Protein AF-A0AAV2MPF7-F1 (afdb_monomer_lite)

Radius of gyration: 35.97 Å; chains: 1; bounding box: 86×37×90 Å

pLDDT: mean 70.88, std 18.46, range [21.92, 96.75]

Sequence (252 aa):
MIFQVRADTVYLIDDHNKVILPDQGGAFDNLELLGGGHYEVYGESTNDGEPEFESSLPTIKAKVFEALGQEQSIVLIDSHHNEIMDCEGTRGPGFWKQNARKIYAVPEEQLQRLRGNKRKRESRNGDSSALPEVLDQIEEVLLASQGLQEVSKSLKDLVAFVRGNKYTTVSLSEDQAAAVKAAFSCVICRDPMKDPMFASCCTTVLGCRACLDQWQDGHAHCPKCRTDDFSFHIQSVVGLDDALTALHNIIS

Structure (mmCIF, N/CA/C/O backbone):
data_AF-A0AAV2MPF7-F1
#
_entry.id   AF-A0AAV2MPF7-F1
#
loop_
_atom_site.group_PDB
_atom_site.id
_atom_site.type_symbol
_atom_site.label_atom_id
_atom_site.label_alt_id
_atom_site.label_comp_id
_atom_site.label_asym_id
_atom_site.label_entity_id
_atom_site.label_seq_id
_atom_site.pdbx_PDB_ins_code
_atom_site.Cartn_x
_atom_site.Cartn_y
_atom_site.Cartn_z
_atom_site.occupancy
_atom_site.B_iso_or_equiv
_atom_site.auth_seq_id
_atom_site.auth_comp_id
_atom_site.auth_asym_id
_atom_site.auth_atom_id
_atom_site.pdbx_PDB_model_num
ATOM 1 N N . MET A 1 1 ? -54.739 4.273 24.308 1.00 21.92 1 MET A N 1
ATOM 2 C CA . MET A 1 1 ? -54.232 5.661 24.287 1.00 21.92 1 MET A CA 1
ATOM 3 C C . MET A 1 1 ? -52.722 5.539 24.315 1.00 21.92 1 MET A C 1
ATOM 5 O O . MET A 1 1 ? -52.213 4.837 25.174 1.00 21.92 1 MET A O 1
ATOM 9 N N . ILE A 1 2 ? -52.074 6.023 23.261 1.00 22.88 2 ILE A N 1
ATOM 10 C CA . ILE A 1 2 ? -50.696 5.704 22.872 1.00 22.88 2 ILE A CA 1
ATOM 11 C C . ILE A 1 2 ? -49.772 6.699 23.576 1.00 22.88 2 ILE A C 1
ATOM 13 O O . ILE A 1 2 ? -49.983 7.902 23.433 1.00 22.88 2 ILE A O 1
ATOM 17 N N . PHE A 1 3 ? -48.781 6.225 24.334 1.00 27.17 3 PHE A N 1
ATOM 18 C CA . PHE A 1 3 ? -47.731 7.108 24.834 1.00 27.17 3 PHE A CA 1
ATOM 19 C C . PHE A 1 3 ? -46.739 7.378 23.707 1.00 27.17 3 PHE A C 1
ATOM 21 O O . PHE A 1 3 ? -46.062 6.482 23.212 1.00 27.17 3 PHE A O 1
ATOM 28 N N . GLN A 1 4 ? -46.724 8.635 23.283 1.00 26.23 4 GLN A N 1
ATOM 29 C CA . GLN A 1 4 ? -45.786 9.200 22.332 1.00 26.23 4 GLN A CA 1
ATOM 30 C C . GLN A 1 4 ? -44.528 9.609 23.102 1.00 26.23 4 GLN A C 1
ATOM 32 O O . GLN A 1 4 ? -44.582 10.530 23.918 1.00 26.23 4 GLN A O 1
ATOM 37 N N . VAL A 1 5 ? -43.408 8.930 22.856 1.00 33.94 5 VAL A N 1
ATOM 38 C CA . VAL A 1 5 ? -42.098 9.365 23.355 1.00 33.94 5 VAL A CA 1
ATOM 39 C C . VAL A 1 5 ? -41.668 10.544 22.492 1.00 33.94 5 VAL A C 1
ATOM 41 O O . VAL A 1 5 ? -41.526 10.414 21.277 1.00 33.94 5 VAL A O 1
ATOM 44 N N . ARG A 1 6 ? -41.552 11.726 23.096 1.00 33.56 6 ARG A N 1
ATOM 45 C CA . ARG A 1 6 ? -41.095 12.927 22.395 1.00 33.56 6 ARG A CA 1
ATOM 46 C C . ARG A 1 6 ? -39.565 12.983 22.406 1.00 33.56 6 ARG A C 1
ATOM 48 O O . ARG A 1 6 ? -38.929 12.550 23.368 1.00 33.56 6 ARG A O 1
ATOM 55 N N . ALA A 1 7 ? -39.001 13.528 21.324 1.00 41.31 7 ALA A N 1
ATOM 56 C CA . ALA A 1 7 ? -37.562 13.615 21.035 1.00 41.31 7 ALA A CA 1
ATOM 57 C C . ALA A 1 7 ? -36.718 14.343 22.108 1.00 41.31 7 ALA A C 1
ATOM 59 O O . ALA A 1 7 ? -35.494 14.341 22.037 1.00 41.31 7 ALA A O 1
ATOM 60 N N . ASP A 1 8 ? -37.363 14.960 23.095 1.00 40.44 8 ASP A N 1
ATOM 61 C CA . ASP A 1 8 ? -36.787 15.677 24.229 1.00 40.44 8 ASP A CA 1
ATOM 62 C C . ASP A 1 8 ? -36.604 14.823 25.501 1.00 40.44 8 ASP A C 1
ATOM 64 O O . ASP A 1 8 ? -36.056 15.335 26.470 1.00 40.44 8 ASP A O 1
ATOM 68 N N . THR A 1 9 ? -37.010 13.542 25.534 1.00 50.22 9 THR A N 1
ATOM 69 C CA . THR A 1 9 ? -37.049 12.780 26.808 1.00 50.22 9 THR A CA 1
ATOM 70 C C . THR A 1 9 ? -36.356 11.421 26.841 1.00 50.22 9 THR A C 1
ATOM 72 O O . THR A 1 9 ? 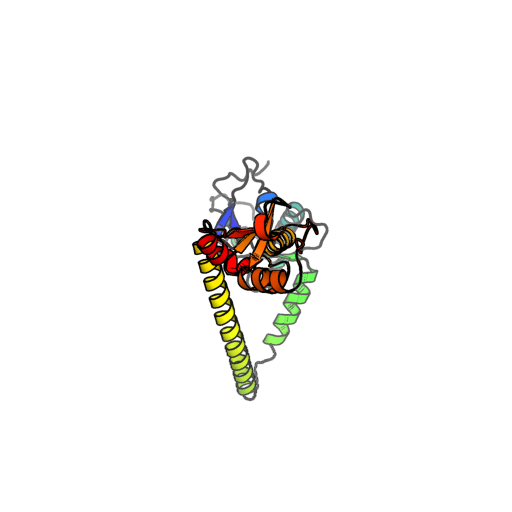-36.153 10.916 27.942 1.00 50.22 9 THR A O 1
ATOM 75 N N . VAL A 1 10 ? -35.952 10.827 25.712 1.00 47.59 10 VAL A N 1
ATOM 76 C CA . VAL A 1 10 ? -35.187 9.564 25.706 1.00 47.59 10 VAL A CA 1
ATOM 77 C C . VAL A 1 10 ? -34.136 9.588 24.607 1.00 47.59 10 VAL A C 1
ATOM 79 O O . VAL A 1 10 ? -34.462 9.828 23.448 1.00 47.59 10 VAL A O 1
ATOM 82 N N . TYR A 1 11 ? -32.884 9.313 24.964 1.00 52.16 11 TYR A N 1
ATOM 83 C CA . TYR A 1 11 ? -31.788 9.189 24.008 1.00 52.16 11 TYR A CA 1
ATOM 84 C C . TYR A 1 11 ? -30.858 8.039 24.387 1.00 52.16 11 TYR A C 1
ATOM 86 O O . TYR A 1 11 ? -30.712 7.700 25.566 1.00 52.16 11 TYR A O 1
ATOM 94 N N . LEU A 1 12 ? -30.253 7.425 23.371 1.00 55.59 12 LEU A N 1
ATOM 95 C CA . LEU A 1 12 ? -29.247 6.384 23.547 1.00 55.59 12 LEU A CA 1
ATOM 96 C C . LEU A 1 12 ? -27.861 7.009 23.474 1.00 55.59 12 LEU A C 1
ATOM 98 O O . LEU A 1 12 ? -27.632 7.931 22.691 1.00 55.59 12 LEU A O 1
ATOM 102 N N . ILE A 1 13 ? -26.937 6.488 24.270 1.00 50.34 13 ILE A N 1
ATOM 103 C CA . ILE A 1 13 ? -25.514 6.792 24.138 1.00 50.34 13 ILE A CA 1
ATOM 104 C C . ILE A 1 13 ? -24.782 5.504 23.767 1.00 50.34 13 ILE A C 1
ATOM 106 O O . ILE A 1 13 ? -24.974 4.488 24.437 1.00 50.34 13 ILE A O 1
ATOM 110 N N . ASP A 1 14 ? -23.975 5.548 22.706 1.00 55.41 14 ASP A N 1
ATOM 111 C CA . ASP A 1 14 ? -23.096 4.439 22.318 1.00 55.41 14 ASP A CA 1
ATOM 112 C C . ASP A 1 14 ? -21.761 4.434 23.095 1.00 55.41 14 ASP A C 1
ATOM 114 O O . ASP A 1 14 ? -21.436 5.360 23.842 1.00 55.41 14 ASP A O 1
ATOM 118 N N . ASP A 1 15 ? -20.938 3.405 22.875 1.00 50.81 15 ASP A N 1
ATOM 119 C CA . ASP A 1 15 ? -19.614 3.246 23.502 1.00 50.81 15 ASP A CA 1
ATOM 120 C C . ASP A 1 15 ? -18.599 4.361 23.154 1.00 50.81 15 ASP A C 1
ATOM 122 O O . ASP A 1 15 ? -17.505 4.432 23.723 1.00 50.81 15 ASP A O 1
ATOM 126 N N . HIS A 1 16 ? -18.945 5.254 22.223 1.00 49.09 16 HIS A N 1
ATOM 127 C CA . HIS A 1 16 ? -18.165 6.423 21.823 1.00 49.09 16 HIS A CA 1
ATOM 128 C C . HIS A 1 16 ? -18.760 7.745 22.330 1.00 49.09 16 HIS A C 1
ATOM 130 O O . HIS A 1 16 ? -18.317 8.816 21.907 1.00 49.09 16 HIS A O 1
ATOM 136 N N . ASN A 1 17 ? -19.714 7.691 23.265 1.00 54.31 17 ASN A N 1
ATOM 137 C CA . ASN A 1 17 ? -20.461 8.840 23.775 1.00 54.31 17 ASN A CA 1
ATOM 138 C C . ASN A 1 17 ? -21.258 9.599 22.697 1.00 54.31 17 ASN A C 1
ATOM 140 O O . ASN A 1 17 ? -21.556 10.788 22.860 1.00 54.31 17 ASN A O 1
ATOM 144 N N . LYS A 1 18 ? -21.620 8.945 21.589 1.00 55.53 18 LYS A N 1
ATOM 145 C CA . LYS A 1 18 ? -22.494 9.534 20.574 1.00 55.53 18 LYS A CA 1
ATOM 146 C C . LYS A 1 18 ? -23.944 9.409 21.025 1.00 55.53 18 LYS A C 1
ATOM 148 O O . LYS A 1 18 ? -24.423 8.319 21.322 1.00 55.53 18 LYS A O 1
ATOM 153 N N . VAL A 1 19 ? -24.640 10.542 21.034 1.00 54.38 19 VAL A N 1
ATOM 154 C CA . VAL A 1 19 ? -26.070 10.616 21.337 1.00 54.38 19 VAL A CA 1
ATOM 155 C C . VAL A 1 19 ? -26.873 10.250 20.091 1.00 54.38 19 VAL A C 1
ATOM 157 O O . VAL A 1 19 ? -26.696 10.863 19.037 1.00 54.38 19 VAL A O 1
ATOM 160 N N . ILE A 1 20 ? -27.756 9.266 20.226 1.00 57.06 20 ILE A N 1
ATOM 161 C CA . ILE A 1 20 ? -28.697 8.813 19.203 1.00 57.06 20 ILE A CA 1
ATOM 162 C C . ILE A 1 20 ? -30.097 9.189 19.685 1.00 57.06 20 ILE A C 1
ATOM 164 O O . ILE A 1 20 ? -30.497 8.839 20.799 1.00 57.06 20 ILE A O 1
ATOM 168 N N . LEU A 1 21 ? -30.821 9.936 18.855 1.00 54.81 21 LEU A N 1
ATOM 169 C CA . LEU A 1 21 ? -32.156 10.445 19.160 1.00 54.81 21 LEU A CA 1
ATOM 170 C C . LEU A 1 21 ? -33.210 9.643 18.390 1.00 54.81 21 LEU A C 1
ATOM 172 O O . LEU A 1 21 ? -32.948 9.244 17.255 1.00 54.81 21 LEU A O 1
ATOM 176 N N . PRO A 1 22 ? -34.398 9.420 18.970 1.00 49.81 22 PRO A N 1
ATOM 177 C CA . PRO A 1 22 ? -35.489 8.795 18.245 1.00 49.81 22 PRO A CA 1
ATOM 178 C C . PRO A 1 22 ? -36.053 9.754 17.189 1.00 49.81 22 PRO A C 1
ATOM 180 O O . PRO A 1 22 ? -35.970 10.981 17.309 1.00 49.81 22 PRO A O 1
ATOM 183 N N . ASP A 1 23 ? -36.661 9.183 16.155 1.00 52.38 23 ASP A N 1
ATOM 184 C CA . ASP A 1 23 ? -37.370 9.922 15.123 1.00 52.38 23 ASP A CA 1
ATOM 185 C C . ASP A 1 23 ? -38.662 10.577 15.654 1.00 52.38 23 ASP A C 1
ATOM 187 O O . ASP A 1 23 ? -39.048 10.447 16.819 1.00 52.38 23 ASP A O 1
ATOM 191 N N . GLN A 1 24 ? -39.371 11.302 14.782 1.00 43.59 24 GLN A N 1
ATOM 192 C CA . GLN A 1 24 ? -40.616 11.994 15.152 1.00 43.59 24 GLN A CA 1
ATOM 193 C C . GLN A 1 24 ? -41.742 11.037 15.602 1.00 43.59 24 GLN A C 1
ATOM 195 O O . GLN A 1 24 ? -42.732 11.495 16.180 1.00 43.59 24 GLN A O 1
ATOM 200 N N . GLY A 1 25 ? -41.603 9.731 15.344 1.00 41.88 25 GLY A N 1
ATOM 201 C CA . GLY A 1 25 ? -42.494 8.663 15.788 1.00 41.88 25 GLY A CA 1
ATOM 202 C C . GLY A 1 25 ? -42.045 7.957 17.073 1.00 41.88 25 GLY A C 1
ATOM 203 O O . GLY A 1 25 ? -42.782 7.102 17.562 1.00 41.88 25 GLY A O 1
ATOM 204 N N . GLY A 1 26 ? -40.890 8.317 17.642 1.00 45.34 26 GLY A N 1
ATOM 205 C CA . GLY A 1 26 ? -40.335 7.689 18.842 1.00 45.34 26 GLY A CA 1
ATOM 206 C C . GLY A 1 26 ? -39.520 6.417 18.569 1.00 45.34 26 GLY A C 1
ATOM 207 O O . GLY A 1 26 ? -39.216 5.692 19.516 1.00 45.34 26 GLY A O 1
ATOM 208 N N . ALA A 1 27 ? -39.178 6.128 17.309 1.00 45.75 27 ALA A N 1
ATOM 209 C CA . ALA A 1 27 ? -38.399 4.957 16.910 1.00 45.75 27 ALA A CA 1
ATOM 210 C C . ALA A 1 27 ? -36.927 5.319 16.647 1.00 45.75 27 ALA A C 1
ATOM 212 O O . ALA A 1 27 ? -36.624 6.392 16.136 1.00 45.75 27 ALA A O 1
ATOM 213 N N . PHE A 1 28 ? -35.999 4.419 16.979 1.00 50.34 28 PHE A N 1
ATOM 214 C CA . PHE A 1 28 ? -34.574 4.588 16.671 1.00 50.34 28 PHE A CA 1
ATOM 215 C C . PHE A 1 28 ? -34.243 3.934 15.328 1.00 50.34 28 PHE A C 1
ATOM 217 O O . PHE A 1 28 ? -34.659 2.801 15.072 1.00 50.34 28 PHE A O 1
ATOM 224 N N . ASP A 1 29 ? -33.496 4.637 14.473 1.00 50.94 29 ASP A N 1
ATOM 225 C CA . ASP A 1 29 ? -33.109 4.110 13.165 1.00 50.94 29 ASP A CA 1
ATOM 226 C C . ASP A 1 29 ? -32.105 2.957 13.326 1.00 50.94 29 ASP A C 1
ATOM 228 O O . ASP A 1 29 ? -31.052 3.078 13.956 1.00 50.94 29 ASP A O 1
ATOM 232 N N . ASN A 1 30 ? -32.439 1.818 12.724 1.00 45.44 30 ASN A N 1
ATOM 233 C CA . ASN A 1 30 ? -31.661 0.586 12.780 1.00 45.44 30 ASN A CA 1
ATOM 234 C C . ASN A 1 30 ? -30.293 0.743 12.088 1.00 45.44 30 ASN A C 1
ATOM 236 O O . ASN A 1 30 ? -29.337 0.063 12.453 1.00 45.44 30 ASN A O 1
ATOM 240 N N . LEU A 1 31 ? -30.164 1.677 11.131 1.00 48.62 31 LEU A N 1
ATOM 241 C CA . LEU A 1 31 ? -28.869 1.996 10.519 1.00 48.62 31 LEU A CA 1
ATOM 242 C C . LEU A 1 31 ? -27.889 2.663 11.499 1.00 48.62 31 LEU A C 1
ATOM 244 O O . LEU A 1 31 ? -26.678 2.524 11.325 1.00 48.62 31 LEU A O 1
ATOM 248 N N . GLU A 1 32 ? -28.380 3.363 12.525 1.00 47.28 32 GLU A N 1
ATOM 249 C CA . GLU A 1 32 ? -27.534 4.022 13.532 1.00 47.28 32 GLU A CA 1
ATOM 250 C C . GLU A 1 32 ? -27.098 3.078 14.663 1.00 47.28 32 GLU A C 1
ATOM 252 O O . GLU A 1 32 ? -26.180 3.400 15.417 1.00 47.28 32 GLU A O 1
ATOM 257 N N . LEU A 1 33 ? -27.706 1.890 14.741 1.00 51.84 33 LEU A N 1
ATOM 258 C CA . LEU A 1 33 ? -27.435 0.840 15.732 1.00 51.84 33 LEU A CA 1
ATOM 259 C C . LEU A 1 33 ? -26.500 -0.268 15.199 1.00 51.84 33 LEU A C 1
ATOM 261 O O . LEU A 1 33 ? -26.310 -1.312 15.830 1.00 51.84 33 LEU A O 1
ATOM 265 N N . LEU A 1 34 ? -25.900 -0.068 14.022 1.00 46.22 34 LEU A N 1
ATOM 266 C CA . LEU A 1 34 ? -25.004 -1.041 13.400 1.00 46.22 34 LEU A CA 1
ATOM 267 C C . LEU A 1 34 ? -23.627 -1.034 14.074 1.00 46.22 34 LEU A C 1
ATOM 269 O O . LEU A 1 34 ? -22.772 -0.203 13.778 1.00 46.22 34 LEU A O 1
ATOM 273 N N . GLY A 1 35 ? -23.393 -2.012 14.949 1.00 46.50 35 GLY A N 1
ATOM 274 C CA . GLY A 1 35 ? -22.060 -2.242 15.511 1.00 46.50 35 GLY A CA 1
ATOM 275 C C . GLY A 1 35 ? -21.950 -3.226 16.668 1.00 46.50 35 GLY A C 1
ATOM 276 O O . GLY A 1 35 ? -20.858 -3.355 17.208 1.00 46.50 35 GLY A O 1
ATOM 277 N N . GLY A 1 36 ? -23.029 -3.902 17.088 1.00 44.06 36 GLY A N 1
ATOM 278 C CA . GLY A 1 36 ? -22.974 -4.782 18.267 1.00 44.06 36 GLY A CA 1
ATOM 279 C C . GLY A 1 36 ? -22.497 -4.061 19.536 1.00 44.06 36 GLY A C 1
ATOM 280 O O . GLY A 1 36 ? -21.964 -4.705 20.437 1.00 44.06 36 GLY A O 1
ATOM 281 N N . GLY A 1 37 ? -22.641 -2.733 19.560 1.00 46.66 37 GLY A N 1
ATOM 282 C CA . GLY A 1 37 ? -22.205 -1.875 20.647 1.00 46.66 37 GLY A CA 1
ATOM 283 C C . GLY A 1 37 ? -23.142 -1.963 21.840 1.00 46.66 37 GLY A C 1
ATOM 284 O O . GLY A 1 37 ? -24.285 -2.417 21.744 1.00 46.66 37 GLY A O 1
ATOM 285 N N . HIS A 1 38 ? -22.629 -1.537 22.982 1.00 43.94 38 HIS A N 1
ATOM 286 C CA . HIS A 1 38 ? -23.398 -1.371 24.199 1.00 43.94 38 HIS A CA 1
ATOM 287 C C . HIS A 1 38 ? -24.069 0.018 24.186 1.00 43.94 38 HIS A C 1
ATOM 289 O O . HIS A 1 38 ? -23.468 1.012 23.782 1.00 43.94 38 HIS A O 1
ATOM 295 N N . TYR A 1 39 ? -25.345 0.075 24.585 1.00 47.28 39 TYR A N 1
ATOM 296 C CA . TYR A 1 39 ? -26.156 1.296 24.545 1.00 47.28 39 TYR A CA 1
ATOM 297 C C . TYR A 1 39 ? -26.760 1.589 25.918 1.00 47.28 39 TYR A C 1
ATOM 299 O O . TYR A 1 39 ? -27.387 0.721 26.530 1.00 47.28 39 TYR A O 1
ATOM 307 N N . GLU A 1 40 ? -26.598 2.824 26.393 1.00 45.75 40 GLU A N 1
ATOM 308 C CA . GLU A 1 40 ? -27.198 3.300 27.642 1.00 45.75 40 GLU A CA 1
ATOM 309 C C . GLU A 1 40 ? -28.435 4.156 27.345 1.00 45.75 40 GLU A C 1
ATOM 311 O O . GLU A 1 40 ? -28.362 5.118 26.582 1.00 45.75 40 GLU A O 1
ATOM 316 N N . VAL A 1 41 ? -29.574 3.794 27.943 1.00 47.31 41 VAL A N 1
ATOM 317 C CA . VAL A 1 41 ? -30.843 4.526 27.816 1.00 47.31 41 VAL A CA 1
ATOM 318 C C . VAL A 1 41 ? -30.941 5.542 28.948 1.00 47.31 41 VAL A C 1
ATOM 320 O O . VAL A 1 41 ? -30.917 5.161 30.121 1.00 47.31 41 VAL A O 1
ATOM 323 N N . TYR A 1 42 ? -31.110 6.816 28.606 1.00 44.38 42 TYR A N 1
ATOM 324 C CA . TYR A 1 42 ? -31.373 7.882 29.574 1.00 44.38 42 TYR A CA 1
ATOM 325 C C . TYR A 1 42 ? -32.784 8.431 29.391 1.00 44.38 42 TYR A C 1
ATOM 327 O O . TYR A 1 42 ? -33.265 8.526 28.263 1.00 44.38 42 TYR A O 1
ATOM 335 N N . GLY A 1 43 ? -33.432 8.813 30.494 1.00 46.62 43 GLY A N 1
ATOM 336 C CA . GLY A 1 43 ? -34.709 9.519 30.457 1.00 46.62 43 GLY A CA 1
ATOM 337 C C . GLY A 1 43 ? -34.866 10.517 31.599 1.00 46.62 43 GLY A C 1
ATOM 338 O O . GLY A 1 43 ? -34.361 10.289 32.699 1.00 46.62 43 GLY A O 1
ATOM 339 N N . GLU A 1 44 ? -35.549 11.631 31.334 1.00 40.47 44 GLU A N 1
ATOM 340 C CA . GLU A 1 44 ? -35.831 12.662 32.339 1.00 40.47 44 GLU A CA 1
ATOM 341 C C . GLU A 1 44 ? -37.179 12.405 33.030 1.00 40.47 44 GLU A C 1
ATOM 343 O O . GLU A 1 44 ? -38.184 12.062 32.404 1.00 40.47 44 GLU A O 1
ATOM 348 N N . SER A 1 45 ? -37.196 12.532 34.359 1.00 41.88 45 SER A N 1
ATOM 349 C CA . SER A 1 45 ? -38.353 12.230 35.199 1.00 41.88 45 SER A CA 1
ATOM 350 C C . SER A 1 45 ? -39.458 13.278 35.020 1.00 41.88 45 SER A C 1
ATOM 352 O O . SER A 1 45 ? -39.367 14.373 35.571 1.00 41.88 45 SER A O 1
ATOM 354 N N . THR A 1 46 ? -40.538 12.939 34.313 1.00 38.81 46 THR A N 1
ATOM 355 C CA . THR A 1 46 ? -41.800 13.690 34.409 1.00 38.81 46 THR A CA 1
ATOM 356 C C . THR A 1 46 ? -42.746 13.007 35.392 1.00 38.81 46 THR A C 1
ATOM 358 O O . THR A 1 46 ? -42.825 11.783 35.503 1.00 38.81 46 THR A O 1
ATOM 361 N N . ASN A 1 47 ? -43.366 13.844 36.212 1.00 44.66 47 ASN A N 1
ATOM 362 C CA . ASN A 1 47 ? -43.848 13.539 37.550 1.00 44.66 47 ASN A CA 1
ATOM 363 C C . ASN A 1 47 ? -45.296 13.016 37.549 1.00 44.66 47 ASN A C 1
ATOM 365 O O . ASN A 1 47 ? -46.122 13.516 38.308 1.00 44.66 47 ASN A O 1
ATOM 369 N N . ASP A 1 48 ? -45.610 12.034 36.701 1.00 43.06 48 ASP A N 1
ATOM 370 C CA . ASP A 1 48 ? -46.974 11.513 36.572 1.00 43.06 48 ASP A CA 1
ATOM 371 C C . ASP A 1 48 ? -47.097 10.096 37.153 1.00 43.06 48 ASP A C 1
ATOM 373 O O . ASP A 1 48 ? -46.396 9.152 36.775 1.00 43.06 48 ASP A O 1
ATOM 377 N N . GLY A 1 49 ? -47.980 9.983 38.150 1.00 50.09 49 GLY A N 1
ATOM 378 C CA . GLY A 1 49 ? -48.258 8.769 38.908 1.00 50.09 49 GLY A CA 1
ATOM 379 C C . GLY A 1 49 ? -48.890 7.680 38.047 1.00 50.09 49 GLY A C 1
ATOM 380 O O . GLY A 1 49 ? -50.095 7.683 37.809 1.00 50.09 49 GLY A O 1
ATOM 381 N N . GLU A 1 50 ? -48.073 6.722 37.621 1.00 46.25 50 GLU A N 1
ATOM 382 C CA . GLU A 1 50 ? -48.528 5.471 37.013 1.00 46.25 50 GLU A CA 1
ATOM 383 C C . GLU A 1 50 ? -48.952 4.453 38.091 1.00 46.25 50 GLU A C 1
ATOM 385 O O . GLU A 1 50 ? -48.302 4.356 39.139 1.00 46.25 50 GLU A O 1
ATOM 390 N N . PRO A 1 51 ? -50.017 3.665 37.855 1.00 47.09 51 PRO A N 1
ATOM 391 C CA . PRO A 1 51 ? -50.480 2.649 38.797 1.00 47.09 51 PRO A CA 1
ATOM 392 C C . PRO A 1 51 ? -49.445 1.521 38.971 1.00 47.09 51 PRO A C 1
ATOM 394 O O . PRO A 1 51 ? -48.894 1.006 37.998 1.00 47.09 51 PRO A O 1
ATOM 397 N N . GLU A 1 52 ? -49.217 1.082 40.218 1.00 46.59 52 GLU A N 1
ATOM 398 C CA . GLU A 1 52 ? -48.191 0.090 40.614 1.00 46.59 52 GLU A CA 1
ATOM 399 C C . GLU A 1 52 ? -48.205 -1.219 39.800 1.00 46.59 52 GLU A C 1
ATOM 401 O O . GLU A 1 52 ? -47.172 -1.874 39.654 1.00 46.59 52 GLU A O 1
ATOM 406 N N . PHE A 1 53 ? -49.359 -1.586 39.235 1.00 44.94 53 PHE A N 1
ATOM 407 C CA . PHE A 1 53 ? -49.555 -2.814 38.465 1.00 44.94 53 PHE A CA 1
ATOM 408 C C . PHE A 1 53 ? -48.869 -2.801 37.084 1.00 44.94 53 PHE A C 1
ATOM 410 O O . PHE A 1 53 ? -48.464 -3.850 36.578 1.00 44.94 53 PHE A O 1
ATOM 417 N N . GLU A 1 54 ? -48.678 -1.626 36.478 1.00 53.84 54 GLU A N 1
ATOM 418 C CA . GLU A 1 54 ? -48.045 -1.500 35.154 1.00 53.84 54 GLU A CA 1
ATOM 419 C C . GLU A 1 54 ? -46.511 -1.573 35.203 1.00 53.84 54 GLU A C 1
ATOM 421 O O . GLU A 1 54 ? -45.863 -1.777 34.174 1.00 53.84 54 GLU A O 1
ATOM 426 N N . SER A 1 55 ? -45.935 -1.462 36.403 1.00 61.12 55 SER A N 1
ATOM 427 C CA . SER A 1 55 ? -44.494 -1.480 36.672 1.00 61.12 55 SER A CA 1
ATOM 428 C C . SER A 1 55 ? -44.076 -2.759 37.411 1.00 61.12 55 SER A C 1
ATOM 430 O O . SER A 1 55 ? -43.401 -2.706 38.437 1.00 61.12 55 SER A O 1
ATOM 432 N N . SER A 1 56 ? -44.525 -3.923 36.936 1.00 70.81 56 SER A N 1
ATOM 433 C CA . SER A 1 56 ? -44.121 -5.230 37.472 1.00 70.81 56 SER A CA 1
ATOM 434 C C . SER A 1 56 ? -43.122 -5.926 36.546 1.00 70.81 56 SER A C 1
ATOM 436 O O . SER A 1 56 ? -43.088 -5.666 35.339 1.00 70.81 56 SER A O 1
ATOM 438 N N . LEU A 1 57 ? -42.317 -6.840 37.099 1.00 73.56 57 LEU A N 1
ATOM 439 C CA . LEU A 1 57 ? -41.334 -7.593 36.317 1.00 73.56 57 LEU A CA 1
ATOM 440 C C . LEU A 1 57 ? -41.965 -8.341 35.123 1.00 73.56 57 LEU A C 1
ATOM 442 O O . LEU A 1 57 ? -41.406 -8.240 34.030 1.00 73.56 57 LEU A O 1
ATOM 446 N N . PRO A 1 58 ? -43.103 -9.055 35.264 1.00 75.12 58 PRO A N 1
ATOM 447 C CA . PRO A 1 58 ? -43.744 -9.725 34.131 1.00 75.12 58 PRO A CA 1
ATOM 448 C C . PRO A 1 58 ? -44.199 -8.750 33.041 1.00 75.12 58 PRO A C 1
ATOM 450 O O . PRO A 1 58 ? -43.972 -9.008 31.860 1.00 75.12 58 PRO A O 1
ATOM 453 N N . THR A 1 59 ? -44.781 -7.609 33.425 1.00 69.31 59 THR A N 1
ATOM 454 C CA . THR A 1 59 ? -45.234 -6.581 32.475 1.00 69.31 59 THR A CA 1
ATOM 455 C C . THR A 1 59 ? -44.061 -5.991 31.698 1.00 69.31 59 THR A C 1
ATOM 457 O O . THR A 1 59 ? -44.145 -5.794 30.488 1.00 69.31 59 THR A O 1
ATOM 460 N N . ILE A 1 60 ? -42.940 -5.742 32.373 1.00 71.50 60 ILE A N 1
ATOM 461 C CA . ILE A 1 60 ? -41.749 -5.166 31.746 1.00 71.50 60 ILE A CA 1
ATOM 462 C C . ILE A 1 60 ? -41.042 -6.199 30.869 1.00 71.50 60 ILE A C 1
ATOM 464 O O . ILE A 1 60 ? -40.661 -5.869 29.751 1.00 71.50 60 ILE A O 1
ATOM 468 N N . LYS A 1 61 ? -40.957 -7.464 31.302 1.00 74.38 61 LYS A N 1
ATOM 469 C CA . LYS A 1 61 ? -40.484 -8.569 30.453 1.00 74.38 61 LYS A CA 1
ATOM 470 C C . LYS A 1 61 ? -41.305 -8.682 29.165 1.00 74.38 61 LYS A C 1
ATOM 472 O O . LYS A 1 61 ? -40.715 -8.773 28.096 1.00 74.38 61 LYS A O 1
ATOM 477 N N . ALA A 1 62 ? -42.636 -8.619 29.246 1.00 69.62 62 ALA A N 1
ATOM 478 C CA . ALA A 1 62 ? -43.504 -8.687 28.070 1.00 69.62 62 ALA A CA 1
ATOM 479 C C . ALA A 1 62 ? -43.277 -7.511 27.103 1.00 69.62 62 ALA A C 1
ATOM 481 O O . ALA A 1 62 ? -43.126 -7.728 25.905 1.00 69.62 62 ALA A O 1
ATOM 482 N N . LYS A 1 63 ? -43.173 -6.282 27.627 1.00 69.88 63 LYS A N 1
ATOM 483 C CA . LYS A 1 63 ? -42.898 -5.078 26.822 1.00 69.88 63 LYS A CA 1
ATOM 484 C C . LYS A 1 63 ? -41.542 -5.144 26.121 1.00 69.88 63 LYS A C 1
ATOM 486 O O . LYS A 1 63 ? -41.436 -4.795 24.952 1.00 69.88 63 LYS A O 1
ATOM 491 N N . VAL A 1 64 ? -40.505 -5.598 26.824 1.00 66.75 64 VAL A N 1
ATOM 492 C CA . VAL A 1 64 ? -39.160 -5.747 26.248 1.00 66.75 64 VAL A CA 1
ATOM 493 C C . VAL A 1 64 ? -39.145 -6.843 25.183 1.00 66.75 64 VAL A C 1
ATOM 495 O O . VAL A 1 64 ? -38.542 -6.656 24.133 1.00 66.75 64 VAL A O 1
ATOM 498 N N . PHE A 1 65 ? -39.838 -7.958 25.419 1.00 66.75 65 PHE A N 1
ATOM 499 C CA . PHE A 1 65 ? -39.971 -9.034 24.439 1.00 66.75 65 PHE A CA 1
ATOM 500 C C . PHE A 1 65 ? -40.655 -8.550 23.149 1.00 66.75 65 PHE A C 1
ATOM 502 O O . PHE A 1 65 ? -40.141 -8.783 22.058 1.00 66.75 65 PHE A O 1
ATOM 509 N N . GLU A 1 66 ? -41.763 -7.813 23.274 1.00 66.56 66 GLU A N 1
ATOM 510 C CA . GLU A 1 66 ? -42.471 -7.211 22.138 1.00 66.56 66 GLU A CA 1
ATOM 511 C C . GLU A 1 66 ? -41.598 -6.191 21.388 1.00 66.56 66 GLU A C 1
ATOM 513 O O . GLU A 1 66 ? -41.524 -6.229 20.162 1.00 66.56 66 GLU A O 1
ATOM 518 N N . ALA A 1 67 ? -40.883 -5.323 22.113 1.00 61.44 67 ALA A N 1
ATOM 519 C CA . ALA A 1 67 ? -40.044 -4.279 21.522 1.00 61.44 67 ALA A CA 1
ATOM 520 C C . ALA A 1 67 ? -38.803 -4.826 20.799 1.00 61.44 67 ALA A C 1
ATOM 522 O O . ALA A 1 67 ? -38.382 -4.269 19.788 1.00 61.44 67 ALA A O 1
ATOM 523 N N . LEU A 1 68 ? -38.208 -5.909 21.307 1.00 59.75 68 LEU A N 1
ATOM 524 C CA . LEU A 1 68 ? -37.038 -6.536 20.691 1.00 59.75 68 LEU A CA 1
ATOM 525 C C . LEU A 1 68 ? -37.392 -7.347 19.436 1.00 59.75 68 LEU A C 1
ATOM 527 O O . LEU A 1 68 ? -36.492 -7.672 18.663 1.00 59.75 68 LEU A O 1
ATOM 531 N N . GLY A 1 69 ? -38.668 -7.697 19.230 1.00 60.69 69 GLY A N 1
ATOM 532 C CA . GLY A 1 69 ? -39.107 -8.497 18.082 1.00 60.69 69 GLY A CA 1
ATOM 533 C C . GLY A 1 69 ? -38.427 -9.871 17.993 1.00 60.69 69 GLY A C 1
ATOM 534 O O . GLY A 1 69 ? -38.286 -10.417 16.900 1.00 60.69 69 GLY A O 1
ATOM 535 N N . GLN A 1 70 ? -37.952 -10.411 19.120 1.00 56.81 70 GLN A N 1
ATOM 536 C CA . GLN A 1 70 ? -37.220 -11.679 19.182 1.00 56.81 70 GLN A CA 1
ATOM 537 C C . GLN A 1 70 ? -38.145 -12.842 19.566 1.00 56.81 70 GLN A C 1
ATOM 539 O O . GLN A 1 70 ? -38.998 -12.698 20.430 1.00 56.81 70 GLN A O 1
ATOM 544 N N . GLU A 1 71 ? -37.931 -14.027 18.982 1.00 58.06 71 GLU A N 1
ATOM 545 C CA . GLU A 1 71 ? -38.660 -15.264 19.337 1.00 58.06 71 GLU A CA 1
ATOM 546 C C . GLU A 1 71 ? -38.088 -15.987 20.579 1.00 58.06 71 GLU A C 1
ATOM 548 O O . GLU A 1 71 ? -38.601 -17.025 20.994 1.00 58.06 71 GLU A O 1
ATOM 553 N N . GLN A 1 72 ? -37.003 -15.478 21.172 1.00 62.97 72 GLN A N 1
ATOM 554 C CA . GLN A 1 72 ? -36.247 -16.164 22.229 1.00 62.97 72 GLN A CA 1
ATOM 555 C C . GLN A 1 72 ? -36.633 -15.689 23.640 1.00 62.97 72 GLN A C 1
ATOM 557 O O . GLN A 1 72 ? -36.887 -14.508 23.863 1.00 62.97 72 GLN A O 1
ATOM 562 N N . SER A 1 73 ? -36.636 -16.613 24.612 1.00 73.94 73 SER A N 1
ATOM 563 C CA . SER A 1 73 ? -36.904 -16.326 26.035 1.00 73.94 73 SER A CA 1
ATOM 564 C C . SER A 1 73 ? -35.855 -15.369 26.617 1.00 73.94 73 SER A C 1
ATOM 566 O O . SER A 1 73 ? -34.651 -15.645 26.563 1.00 73.94 73 SER A O 1
ATOM 568 N N . ILE A 1 74 ? -36.315 -14.252 27.193 1.00 74.31 74 ILE A N 1
ATOM 569 C CA . ILE A 1 74 ? -35.465 -13.219 27.797 1.00 74.31 74 ILE A CA 1
ATOM 570 C C . ILE A 1 74 ? -35.557 -13.211 29.328 1.00 74.31 74 ILE A C 1
ATOM 572 O O . ILE A 1 74 ? -36.619 -13.404 29.927 1.00 74.31 74 ILE A O 1
ATOM 576 N N . VAL A 1 75 ? -34.436 -12.899 29.976 1.00 77.00 75 VAL A N 1
ATOM 577 C CA . VAL A 1 75 ? -34.330 -12.684 31.421 1.00 77.00 75 VAL A CA 1
ATOM 578 C C . VAL A 1 75 ? -33.809 -11.274 31.685 1.00 77.00 75 VAL A C 1
ATOM 580 O O . VAL A 1 75 ? -32.908 -10.799 30.996 1.00 77.00 75 VAL A O 1
ATOM 583 N N . LEU A 1 76 ? -34.373 -10.601 32.691 1.00 76.94 76 LEU A N 1
ATOM 584 C CA . LEU A 1 76 ? -33.894 -9.289 33.125 1.00 76.94 76 LEU A CA 1
ATOM 585 C C . LEU A 1 76 ? -32.898 -9.458 34.269 1.00 76.94 76 LEU A C 1
ATOM 587 O O . LEU A 1 76 ? -33.187 -10.158 35.243 1.00 76.94 76 LEU A O 1
ATOM 591 N N . ILE A 1 77 ? -31.744 -8.809 34.149 1.00 73.44 77 ILE A N 1
ATOM 592 C CA . ILE A 1 77 ? -30.666 -8.847 35.137 1.00 73.44 77 ILE A CA 1
ATOM 593 C C . ILE A 1 77 ? -30.283 -7.444 35.613 1.00 73.44 77 ILE A C 1
ATOM 595 O O . ILE A 1 77 ? -30.439 -6.461 34.888 1.00 73.44 77 ILE A O 1
ATOM 599 N N . ASP A 1 78 ? -29.770 -7.357 36.838 1.00 73.31 78 ASP A N 1
ATOM 600 C CA . ASP A 1 78 ? -29.184 -6.135 37.390 1.00 73.31 78 ASP A CA 1
ATOM 601 C C . ASP A 1 78 ? -27.733 -5.911 36.907 1.00 73.31 78 ASP A C 1
ATOM 603 O O . ASP A 1 78 ? -27.133 -6.746 36.226 1.00 73.31 78 ASP A O 1
ATOM 607 N N . SER A 1 79 ? -27.128 -4.790 37.312 1.00 69.12 79 SER A N 1
ATOM 608 C CA . SER A 1 79 ? -25.716 -4.465 37.043 1.00 69.12 79 SER A CA 1
ATOM 609 C C . SER A 1 79 ? -24.695 -5.443 37.635 1.00 69.12 79 SER A C 1
ATOM 611 O O . SER A 1 79 ? -23.527 -5.434 37.249 1.00 69.12 79 SER A O 1
ATOM 613 N N . HIS A 1 80 ? -25.117 -6.312 38.551 1.00 62.91 80 HIS A N 1
ATOM 614 C CA . HIS A 1 80 ? -24.296 -7.355 39.160 1.00 62.91 80 HIS A CA 1
ATOM 615 C C . HIS A 1 80 ? -24.564 -8.738 38.542 1.00 62.91 80 HIS A C 1
ATOM 617 O O . HIS A 1 80 ? -24.087 -9.749 39.073 1.00 62.91 80 HIS A O 1
ATOM 623 N N . HIS A 1 81 ? -25.272 -8.780 37.407 1.00 68.88 81 HIS A N 1
ATOM 624 C CA . HIS A 1 81 ? -25.642 -9.982 36.660 1.00 68.88 81 HIS A CA 1
ATOM 625 C C . HIS A 1 81 ? -26.522 -10.955 37.458 1.00 68.88 81 HIS A C 1
ATOM 627 O O . HIS A 1 81 ? -26.510 -12.166 37.219 1.00 68.88 81 HIS A O 1
ATOM 633 N N . ASN A 1 82 ? -27.275 -10.444 38.432 1.00 74.38 82 ASN A N 1
ATOM 634 C CA . ASN A 1 82 ? -28.297 -11.214 39.123 1.00 74.38 82 ASN A CA 1
ATOM 635 C C . ASN A 1 82 ? -29.610 -11.106 38.370 1.00 74.38 82 ASN A C 1
ATOM 637 O O . ASN A 1 82 ? -29.995 -10.024 37.937 1.00 74.38 82 ASN A O 1
ATOM 641 N N . GLU A 1 83 ? -30.321 -12.222 38.278 1.00 81.12 83 GLU A N 1
ATOM 642 C CA . GLU A 1 83 ? -31.693 -12.219 37.793 1.00 81.12 83 GLU A CA 1
ATOM 643 C C . GLU A 1 83 ? -32.580 -11.398 38.730 1.00 81.12 83 GLU A C 1
ATOM 645 O O . GLU A 1 83 ? -32.576 -11.595 39.948 1.00 81.12 83 GLU A O 1
ATOM 650 N N . ILE A 1 84 ? -33.339 -10.475 38.145 1.00 81.06 84 ILE A N 1
ATOM 651 C CA . ILE A 1 84 ? -34.367 -9.731 38.859 1.00 81.06 84 ILE A CA 1
ATOM 652 C C . ILE A 1 84 ? -35.553 -10.675 39.035 1.00 81.06 84 ILE A C 1
ATOM 654 O O . ILE A 1 84 ? -36.095 -11.190 38.058 1.00 81.06 84 ILE A O 1
ATOM 658 N N . MET A 1 85 ? -35.940 -10.905 40.286 1.00 84.12 85 MET A N 1
ATOM 659 C CA . MET A 1 85 ? -37.079 -11.747 40.651 1.00 84.12 85 MET A CA 1
ATOM 660 C C . MET A 1 85 ? -38.334 -10.893 40.802 1.00 84.12 85 MET A C 1
ATOM 662 O O . MET A 1 85 ? -38.235 -9.756 41.250 1.00 84.12 85 MET A O 1
ATOM 666 N N . ASP A 1 86 ? -39.506 -11.436 40.463 1.00 82.38 86 ASP A N 1
ATOM 667 C CA . ASP A 1 86 ? -40.772 -10.748 40.738 1.00 82.38 86 ASP A CA 1
ATOM 668 C C . ASP A 1 86 ? -41.092 -10.871 42.229 1.00 82.38 86 ASP A C 1
ATOM 670 O O . ASP A 1 86 ? -41.428 -11.950 42.721 1.00 82.38 86 ASP A O 1
ATOM 674 N N . CYS A 1 87 ? -40.969 -9.770 42.959 1.00 80.88 87 CYS A N 1
ATOM 675 C CA . CYS A 1 87 ? -41.383 -9.661 44.351 1.00 80.88 87 CYS A CA 1
ATOM 676 C C . CYS A 1 87 ? -41.990 -8.280 44.622 1.00 80.88 87 CYS A C 1
ATOM 678 O O . CYS A 1 87 ? -41.961 -7.394 43.769 1.00 80.88 87 CYS A O 1
ATOM 680 N N . GLU A 1 88 ? -42.531 -8.066 45.824 1.00 76.12 88 GLU A N 1
ATOM 681 C CA . GLU A 1 88 ? -43.105 -6.766 46.210 1.00 76.12 88 GLU A CA 1
ATOM 682 C C . GLU A 1 88 ? -42.112 -5.606 46.033 1.00 76.12 88 GLU A C 1
ATOM 684 O O . GLU A 1 88 ? -42.503 -4.531 45.595 1.00 76.12 88 GLU A O 1
ATOM 689 N N . GLY A 1 89 ? -40.815 -5.840 46.261 1.00 74.50 89 GLY A N 1
ATOM 690 C CA . GLY A 1 89 ? -39.769 -4.826 46.087 1.00 74.50 89 GLY A CA 1
ATOM 691 C C . GLY A 1 89 ? -39.434 -4.471 44.632 1.00 74.50 89 GLY A C 1
ATOM 692 O O . GLY A 1 89 ? -38.756 -3.473 44.402 1.00 74.50 89 GLY A O 1
ATOM 693 N N . THR A 1 90 ? -39.885 -5.265 43.655 1.00 71.69 90 THR A N 1
ATOM 694 C CA . THR A 1 90 ? -39.701 -5.013 42.212 1.00 71.69 90 THR A CA 1
ATOM 695 C C . THR A 1 90 ? -41.002 -4.631 41.509 1.00 71.69 90 THR A C 1
ATOM 697 O O . THR A 1 90 ? -41.051 -4.556 40.278 1.00 71.69 90 THR A O 1
ATOM 700 N N . ARG A 1 91 ? -42.076 -4.440 42.279 1.00 76.12 91 ARG A N 1
ATOM 701 C CA . ARG A 1 91 ? -43.373 -3.972 41.800 1.00 76.12 91 ARG A CA 1
ATOM 702 C C . ARG A 1 91 ? -43.477 -2.477 42.063 1.00 76.12 91 ARG A C 1
ATOM 704 O O . ARG A 1 91 ? -43.133 -1.995 43.136 1.00 76.12 91 ARG A O 1
ATOM 711 N N . GLY A 1 92 ? -43.945 -1.747 41.064 1.00 66.44 92 GLY A N 1
ATOM 712 C CA . GLY A 1 92 ? -44.134 -0.310 41.142 1.00 66.44 92 GLY A CA 1
ATOM 713 C C . GLY A 1 92 ? -42.979 0.506 40.546 1.00 66.44 92 GLY A C 1
ATOM 714 O O . GLY A 1 92 ? -41.835 0.052 40.445 1.00 66.44 92 GLY A O 1
ATOM 715 N N . PRO A 1 93 ? -43.272 1.749 40.136 1.00 61.28 93 PRO A N 1
ATOM 716 C CA . PRO A 1 93 ? -42.348 2.585 39.373 1.00 61.28 93 PRO A CA 1
ATOM 717 C C . PRO A 1 93 ? -41.096 2.975 40.169 1.00 61.28 93 PRO A C 1
ATOM 719 O O . PRO A 1 93 ? -40.055 3.235 39.575 1.00 61.28 93 PRO A O 1
ATOM 722 N N . GLY A 1 94 ? -41.153 2.966 41.506 1.00 65.75 94 GLY A N 1
ATOM 723 C CA . GLY A 1 94 ? -40.022 3.321 42.369 1.00 65.75 94 GLY A CA 1
ATOM 724 C C . GLY A 1 94 ? -38.811 2.388 42.257 1.00 65.75 94 GLY A C 1
ATOM 725 O O . GLY A 1 94 ? -37.697 2.813 42.560 1.00 65.75 94 GLY A O 1
ATOM 726 N N . PHE A 1 95 ? -38.995 1.142 41.805 1.00 67.62 95 PHE A N 1
ATOM 727 C CA . PHE A 1 95 ? -37.886 0.229 41.509 1.00 67.62 95 PHE A CA 1
ATOM 728 C C . PHE A 1 95 ? -37.280 0.500 40.122 1.00 67.62 95 PHE A C 1
ATOM 730 O O . PHE A 1 95 ? -36.058 0.545 39.977 1.00 67.62 95 PHE A O 1
ATOM 737 N N . TRP A 1 96 ? -38.136 0.711 39.118 1.00 67.69 96 TRP A N 1
ATOM 738 C CA . TRP A 1 96 ? -37.758 0.801 37.703 1.00 67.69 96 TRP A CA 1
ATOM 739 C C . TRP A 1 96 ? -37.286 2.194 37.270 1.00 67.69 96 TRP A C 1
ATOM 741 O O . TRP A 1 96 ? -36.450 2.299 36.381 1.00 67.69 96 TRP A O 1
ATOM 751 N N . LYS A 1 97 ? -37.770 3.262 37.916 1.00 65.75 97 LYS A N 1
ATOM 752 C CA . LYS A 1 97 ? -37.482 4.666 37.568 1.00 65.75 97 LYS A CA 1
ATOM 753 C C . LYS A 1 97 ? -36.352 5.289 38.406 1.00 65.75 97 LYS A C 1
ATOM 755 O O . LYS A 1 97 ? -36.310 6.500 38.595 1.00 65.75 97 LYS A O 1
ATOM 760 N N . GLN A 1 98 ? -35.436 4.485 38.954 1.00 60.88 98 GLN A N 1
ATOM 761 C CA . GLN A 1 98 ? -34.278 5.019 39.684 1.00 60.88 98 GLN A CA 1
ATOM 762 C C . GLN A 1 98 ? -33.205 5.483 38.691 1.00 60.88 98 GLN A C 1
ATOM 764 O O . GLN A 1 98 ? -32.644 4.647 37.986 1.00 60.88 98 GLN A O 1
ATOM 769 N N . ASN A 1 99 ? -32.863 6.780 38.703 1.00 48.84 99 ASN A N 1
ATOM 770 C CA . ASN A 1 99 ? -31.930 7.470 37.782 1.00 48.84 99 ASN A CA 1
ATOM 771 C C . ASN A 1 99 ? -30.503 6.880 37.659 1.00 48.84 99 ASN A C 1
ATOM 773 O O . ASN A 1 99 ? -29.677 7.422 36.935 1.00 48.84 99 ASN A O 1
ATOM 777 N N . ALA A 1 100 ? -30.184 5.786 38.353 1.00 53.69 100 ALA A N 1
ATOM 778 C CA . ALA A 1 100 ? -28.879 5.127 38.304 1.00 53.69 100 ALA A CA 1
ATOM 779 C C . ALA A 1 100 ? -28.952 3.597 38.134 1.00 53.69 100 ALA A C 1
ATOM 781 O O . ALA A 1 100 ? -27.915 2.929 38.149 1.00 53.69 100 ALA A O 1
ATOM 782 N N . ARG A 1 101 ? -30.149 3.001 38.017 1.00 63.41 101 ARG A N 1
ATOM 783 C CA . ARG A 1 101 ? -30.287 1.541 37.962 1.00 63.41 101 ARG A CA 1
ATOM 784 C C . ARG A 1 101 ? -30.197 1.052 36.521 1.00 63.41 101 ARG A C 1
ATOM 786 O O . ARG A 1 101 ? -31.127 1.217 35.743 1.00 63.41 101 ARG A O 1
ATOM 793 N N . LYS A 1 102 ? -29.086 0.392 36.195 1.00 66.62 102 LYS A N 1
ATOM 794 C CA . LYS A 1 102 ? -28.920 -0.318 34.923 1.00 66.62 102 LYS A CA 1
ATOM 795 C C . LYS A 1 102 ? -29.609 -1.679 35.003 1.00 66.62 102 LYS A C 1
ATOM 797 O O . LYS A 1 102 ? -29.338 -2.455 35.923 1.00 66.62 102 LYS A O 1
ATOM 802 N N . ILE A 1 103 ? -30.506 -1.941 34.058 1.00 71.06 103 ILE A N 1
ATOM 803 C CA . ILE A 1 103 ? -31.216 -3.211 33.910 1.00 71.06 103 ILE A CA 1
ATOM 804 C C . ILE A 1 103 ? -30.974 -3.702 32.495 1.00 71.06 103 ILE A C 1
ATOM 806 O O . ILE A 1 103 ? -31.148 -2.951 31.539 1.00 71.06 103 ILE A O 1
ATOM 810 N N . TYR A 1 104 ? -30.583 -4.962 32.373 1.00 69.56 104 TYR A N 1
ATOM 811 C CA . TYR A 1 104 ? -30.246 -5.566 31.094 1.00 69.56 104 TYR A CA 1
ATOM 812 C C . TYR A 1 104 ? -31.240 -6.670 30.768 1.00 69.56 104 TYR A C 1
ATOM 814 O O . TYR A 1 104 ? -31.618 -7.443 31.647 1.00 69.56 104 TYR A O 1
ATOM 822 N N . ALA A 1 105 ? -31.633 -6.762 29.501 1.00 75.69 105 ALA A N 1
ATOM 823 C CA . ALA A 1 105 ? -32.380 -7.891 28.972 1.00 75.69 105 ALA A CA 1
ATOM 824 C C . ALA A 1 105 ? -31.416 -8.810 28.225 1.00 75.69 105 ALA A C 1
ATOM 826 O O . ALA A 1 105 ? -30.750 -8.379 27.287 1.00 75.69 105 ALA A O 1
ATOM 827 N N . VAL A 1 106 ? -31.316 -10.062 28.663 1.00 71.88 106 VAL A N 1
ATOM 828 C CA . VAL A 1 106 ? -30.407 -11.051 28.075 1.00 71.88 106 VAL A CA 1
ATOM 829 C C . VAL A 1 106 ? -31.169 -12.317 27.691 1.00 71.88 106 VAL A C 1
ATOM 831 O O . VAL A 1 106 ? -32.091 -12.705 28.414 1.00 71.88 106 VAL A O 1
ATOM 834 N N . PRO A 1 107 ? -30.787 -13.007 26.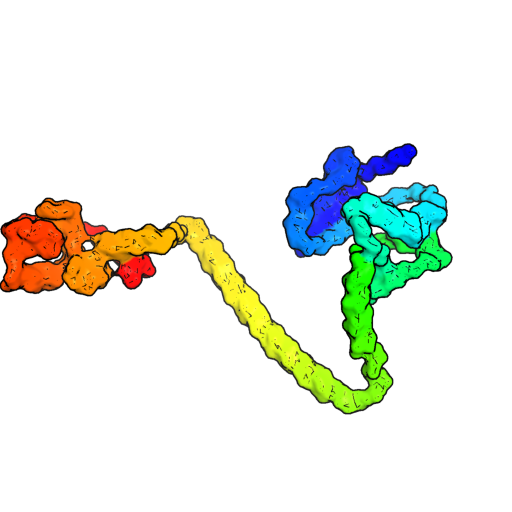602 1.00 75.25 107 PRO A N 1
ATOM 835 C CA . PRO A 1 107 ? -31.305 -14.339 26.317 1.00 75.25 107 PRO A CA 1
ATOM 836 C C . PRO A 1 107 ? -30.986 -15.300 27.466 1.00 75.25 107 PRO A C 1
ATOM 838 O O . PRO A 1 107 ? -29.887 -15.271 28.032 1.00 75.25 107 PRO A O 1
ATOM 841 N N . GLU A 1 108 ? -31.922 -16.189 27.788 1.00 73.31 108 GLU A N 1
ATOM 842 C CA . GLU A 1 108 ? -31.779 -17.144 28.895 1.00 73.31 108 GLU A CA 1
ATOM 843 C C . GLU A 1 108 ? -30.518 -18.028 28.765 1.00 73.31 108 GLU A C 1
ATOM 845 O O . GLU A 1 108 ? -29.851 -18.343 29.755 1.00 73.31 108 GLU A O 1
ATOM 850 N N . GLU A 1 109 ? -30.108 -18.337 27.532 1.00 67.44 109 GLU A N 1
ATOM 851 C CA . GLU A 1 109 ? -28.877 -19.078 27.228 1.00 67.44 109 GLU A CA 1
ATOM 852 C C . GLU A 1 109 ? -27.601 -18.352 27.690 1.00 67.44 109 GLU A C 1
ATOM 854 O O . GLU A 1 109 ? -26.636 -18.981 28.140 1.00 67.44 109 GLU A O 1
ATOM 859 N N . GLN A 1 110 ? -27.579 -17.018 27.610 1.00 67.38 110 GLN A N 1
ATOM 860 C CA . GLN A 1 110 ? -26.426 -16.218 28.024 1.00 67.38 110 GLN A CA 1
ATOM 861 C C . GLN A 1 110 ? -26.317 -16.123 29.551 1.00 67.38 110 GLN A C 1
ATOM 863 O O . GLN A 1 110 ? -25.209 -16.096 30.094 1.00 67.38 110 GLN A O 1
ATOM 868 N N . LEU A 1 111 ? -27.447 -16.171 30.264 1.00 64.62 111 LEU A N 1
ATOM 869 C CA . LEU A 1 111 ? -27.476 -16.148 31.727 1.00 64.62 111 LEU A CA 1
ATOM 870 C C . LEU A 1 111 ? -26.766 -17.359 32.347 1.00 64.62 111 LEU A C 1
ATOM 872 O O . LEU A 1 111 ? -26.049 -17.224 33.343 1.00 64.62 111 LEU A O 1
ATOM 876 N N . GLN A 1 112 ? -26.924 -18.548 31.758 1.00 63.31 112 GLN A N 1
ATOM 877 C CA . GLN A 1 112 ? -26.263 -19.761 32.253 1.00 63.31 112 GLN A CA 1
ATOM 878 C C . GLN A 1 112 ? -24.734 -19.649 32.172 1.00 63.31 112 GLN A C 1
ATOM 880 O O . GLN A 1 112 ? -24.032 -20.048 33.107 1.00 63.31 112 GLN A O 1
ATOM 885 N N . ARG A 1 113 ? -24.215 -19.024 31.106 1.00 63.91 113 ARG A N 1
ATOM 886 C CA . ARG A 1 113 ? -22.778 -18.749 30.940 1.00 63.91 113 ARG A CA 1
ATOM 887 C C . ARG A 1 113 ? -22.265 -17.763 31.995 1.00 63.91 113 ARG A C 1
ATOM 889 O O . ARG A 1 113 ? -21.203 -17.986 32.573 1.00 63.91 113 ARG A O 1
ATOM 896 N N . LEU A 1 114 ? -23.043 -16.726 32.312 1.00 59.47 114 LEU A N 1
ATOM 897 C CA . LEU A 1 114 ? -22.707 -15.746 33.355 1.00 59.47 114 LEU A CA 1
ATOM 898 C C . LEU A 1 114 ? -22.688 -16.368 34.766 1.00 59.47 114 LEU A C 1
ATOM 900 O O . LEU A 1 114 ? -21.780 -16.092 35.556 1.00 59.47 114 LEU A O 1
ATOM 904 N N . ARG A 1 115 ? -23.633 -17.268 35.082 1.00 61.53 115 ARG A N 1
ATOM 905 C CA . ARG A 1 115 ? -23.686 -17.980 36.378 1.00 61.53 115 ARG A CA 1
ATOM 906 C C . ARG A 1 115 ? -22.502 -18.930 36.592 1.00 61.53 115 ARG A C 1
ATOM 908 O O . ARG A 1 115 ? -22.024 -19.051 37.723 1.00 61.53 115 ARG A O 1
ATOM 915 N N . GLY A 1 116 ? -22.002 -19.566 35.529 1.00 55.44 116 GLY A N 1
ATOM 916 C CA . GLY A 1 116 ? -20.829 -20.450 35.587 1.00 55.44 116 GLY A CA 1
ATOM 917 C C . GLY A 1 116 ? -19.567 -19.747 36.103 1.00 55.44 116 GLY A C 1
ATOM 918 O O . GLY A 1 116 ? -18.820 -20.315 36.900 1.00 55.44 116 GLY A O 1
ATOM 919 N N . ASN A 1 117 ? -19.381 -18.475 35.742 1.00 52.53 117 ASN A N 1
ATOM 920 C CA . ASN A 1 117 ? -18.220 -17.684 36.155 1.00 52.53 117 ASN A CA 1
ATOM 921 C C . ASN A 1 117 ? -18.312 -17.188 37.610 1.00 52.53 117 ASN A C 1
ATOM 923 O O . ASN A 1 117 ? -17.289 -17.068 38.285 1.00 52.53 117 ASN A O 1
ATOM 927 N N . LYS A 1 118 ? -19.525 -16.942 38.129 1.00 51.75 118 LYS A N 1
ATOM 928 C CA . LYS A 1 118 ? -19.742 -16.421 39.492 1.00 51.75 118 LYS A CA 1
ATOM 929 C C . LYS A 1 118 ? -19.493 -17.471 40.581 1.00 51.75 118 LYS A C 1
ATOM 931 O O . LYS A 1 118 ? -18.836 -17.175 41.577 1.00 51.75 118 LYS A O 1
ATOM 936 N N . ARG A 1 119 ? -19.906 -18.726 40.353 1.00 49.28 119 ARG A N 1
ATOM 937 C CA . ARG A 1 119 ? -19.679 -19.845 41.295 1.00 49.28 119 ARG A CA 1
ATOM 938 C C . ARG A 1 119 ? -18.199 -20.140 41.550 1.00 49.28 119 ARG A C 1
ATOM 940 O O . ARG A 1 119 ? -17.849 -20.605 42.628 1.00 49.28 119 ARG A O 1
ATOM 947 N N . LYS A 1 120 ? -17.320 -19.813 40.598 1.00 50.41 120 LYS A N 1
ATOM 948 C CA . LYS A 1 120 ? -15.865 -19.970 40.747 1.00 50.41 120 LYS A CA 1
ATOM 949 C C . LYS A 1 120 ? -15.253 -18.974 41.748 1.00 50.41 120 LYS A C 1
ATOM 951 O O . LYS A 1 120 ? -14.134 -19.183 42.202 1.00 50.41 120 LYS A O 1
ATOM 956 N N . ARG A 1 121 ? -15.969 -17.895 42.094 1.00 47.00 121 ARG A N 1
ATOM 957 C CA . ARG A 1 121 ? -15.474 -16.806 42.952 1.00 47.00 121 ARG A CA 1
ATOM 958 C C . ARG A 1 121 ? -15.901 -16.937 44.420 1.00 47.00 121 ARG A C 1
ATOM 960 O O . ARG A 1 121 ? -15.167 -16.484 45.288 1.00 47.00 121 ARG A O 1
ATOM 967 N N . GLU A 1 122 ? -17.032 -17.585 44.709 1.00 41.78 122 GLU A N 1
ATOM 968 C CA . GLU A 1 122 ? -17.581 -17.704 46.076 1.00 41.78 122 GLU A CA 1
ATOM 969 C C . GLU A 1 122 ? -16.981 -18.852 46.912 1.00 41.78 122 GLU A C 1
ATOM 971 O O . GLU A 1 122 ? -17.148 -18.866 48.128 1.00 41.78 122 GLU A O 1
ATOM 976 N N . SER A 1 123 ? -16.222 -19.786 46.322 1.00 49.16 123 SER A N 1
ATOM 977 C CA . SER A 1 123 ? -15.649 -20.926 47.065 1.00 49.16 123 SER A CA 1
ATOM 978 C C . SER A 1 123 ? -14.304 -20.648 47.761 1.00 49.16 123 SER A C 1
ATOM 980 O O . SER A 1 123 ? -13.680 -21.586 48.248 1.00 49.16 123 SER A O 1
ATOM 982 N N . ARG A 1 124 ? -13.805 -19.403 47.778 1.00 50.75 124 ARG A N 1
ATOM 983 C CA . ARG A 1 124 ? -12.438 -19.059 48.237 1.00 50.75 124 ARG A CA 1
ATOM 984 C C . ARG A 1 124 ? -12.366 -18.431 49.636 1.00 50.75 124 ARG A C 1
ATOM 98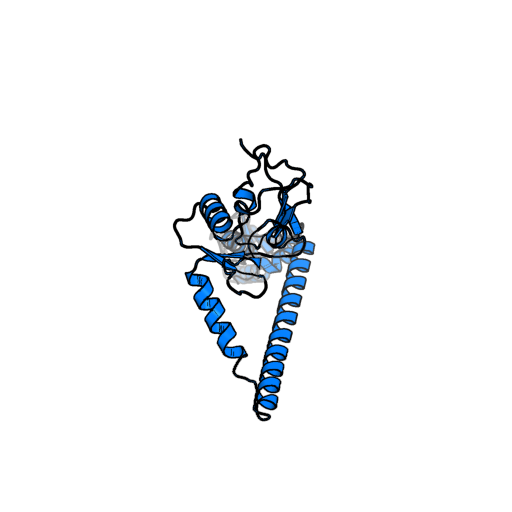6 O O . ARG A 1 124 ? -11.386 -17.768 49.957 1.00 50.75 124 ARG A O 1
ATOM 993 N N . ASN A 1 125 ? -13.369 -18.637 50.488 1.00 48.69 125 ASN A N 1
ATOM 994 C CA . ASN A 1 125 ? -13.300 -18.188 51.881 1.00 48.6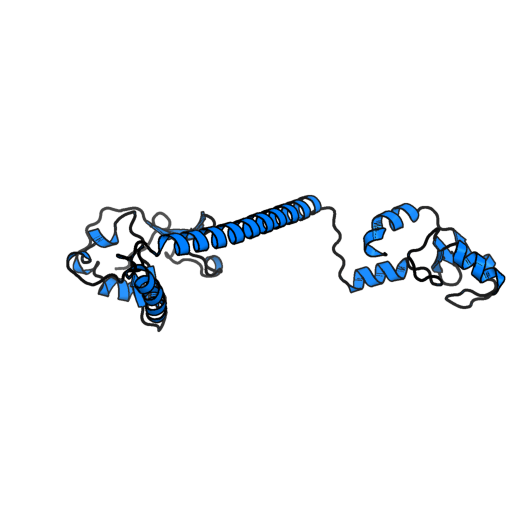9 125 ASN A CA 1
ATOM 995 C C . ASN A 1 125 ? -12.756 -19.303 52.783 1.00 48.69 125 ASN A C 1
ATOM 997 O O . ASN A 1 125 ? -13.514 -20.002 53.449 1.00 48.69 125 ASN A O 1
ATOM 1001 N N . GLY A 1 126 ? -11.430 -19.459 52.791 1.00 48.94 126 GLY A N 1
ATOM 1002 C CA . GLY A 1 126 ? -10.739 -20.231 53.822 1.00 48.94 126 GLY A CA 1
ATOM 1003 C C . GLY A 1 126 ? -9.568 -21.062 53.324 1.00 48.94 126 GLY A C 1
ATOM 1004 O O . GLY A 1 126 ? -9.646 -22.277 53.401 1.00 48.94 126 GLY A O 1
ATOM 1005 N N . ASP A 1 127 ? -8.490 -20.431 52.849 1.00 46.66 127 ASP A N 1
ATOM 1006 C CA . ASP A 1 127 ? -7.158 -21.027 53.007 1.00 46.66 127 ASP A CA 1
ATOM 1007 C C . ASP A 1 127 ? -6.042 -19.998 52.757 1.00 46.66 127 ASP A C 1
ATOM 1009 O O . ASP A 1 127 ? -5.940 -19.396 51.687 1.00 46.66 127 ASP A O 1
ATOM 1013 N N . SER A 1 128 ? -5.179 -19.786 53.755 1.00 56.34 128 SER A N 1
ATOM 1014 C CA . SER A 1 128 ? -4.022 -18.873 53.679 1.00 56.34 128 SER A CA 1
ATOM 1015 C C . SER A 1 128 ? -2.912 -19.354 52.727 1.00 56.34 128 SER A C 1
ATOM 1017 O O . SER A 1 128 ? -1.888 -18.686 52.603 1.00 56.34 128 SER A O 1
ATOM 1019 N N . SER A 1 129 ? -3.110 -20.475 52.030 1.00 57.59 129 SER A N 1
ATOM 1020 C CA . SER A 1 129 ? -2.238 -21.001 50.971 1.00 57.59 129 SER A CA 1
ATOM 1021 C C . SER A 1 129 ? -2.515 -20.403 49.583 1.00 57.59 129 SER A C 1
ATOM 1023 O O . SER A 1 129 ? -1.715 -20.610 48.679 1.00 57.59 129 SER A O 1
ATOM 1025 N N . ALA A 1 130 ? -3.604 -19.642 49.401 1.00 58.19 130 ALA A N 1
ATOM 1026 C CA . ALA A 1 130 ? -3.999 -19.070 48.106 1.00 58.19 130 ALA A CA 1
ATOM 1027 C C . ALA A 1 130 ? -3.318 -17.727 47.765 1.00 58.19 130 ALA A C 1
ATOM 1029 O O . ALA A 1 130 ? -3.441 -17.240 46.643 1.00 58.19 130 ALA A O 1
ATOM 1030 N N . LEU A 1 131 ? -2.614 -17.102 48.717 1.00 61.28 131 LEU A N 1
ATOM 1031 C CA . LEU A 1 131 ? -1.930 -15.822 48.489 1.00 61.28 131 LEU A CA 1
ATOM 1032 C C . LEU A 1 131 ? -0.820 -15.913 47.420 1.00 61.28 131 LEU A C 1
ATOM 1034 O O . LEU A 1 131 ? -0.793 -15.045 46.553 1.00 61.28 131 LEU A O 1
ATOM 1038 N N . PRO A 1 132 ? 0.061 -16.936 47.438 1.00 65.50 132 PRO A N 1
ATOM 1039 C CA . PRO A 1 132 ? 1.080 -17.123 46.405 1.00 65.50 132 PRO A CA 1
ATOM 1040 C C . PRO A 1 132 ? 0.486 -17.317 45.002 1.00 65.50 132 PRO A C 1
ATOM 1042 O O . PRO A 1 132 ? 0.901 -16.632 44.080 1.00 65.50 132 PRO A O 1
ATOM 1045 N N . GLU A 1 133 ? -0.559 -18.140 44.848 1.00 68.06 133 GLU A N 1
ATOM 1046 C CA . GLU A 1 133 ? -1.233 -18.325 43.547 1.00 68.06 133 GLU A CA 1
ATOM 1047 C C . GLU A 1 133 ? -1.877 -17.037 43.021 1.00 68.06 133 GLU A C 1
ATOM 1049 O O . GLU A 1 133 ? -1.915 -16.794 41.816 1.00 68.06 133 GLU A O 1
ATOM 1054 N N . VAL A 1 134 ? -2.422 -16.207 43.915 1.00 74.38 134 VAL A N 1
ATOM 1055 C CA . VAL A 1 134 ? -2.995 -14.911 43.534 1.00 74.38 134 VAL A CA 1
ATOM 1056 C C . VAL A 1 134 ? -1.897 -13.936 43.107 1.00 74.38 134 VAL A C 1
ATOM 1058 O O . VAL A 1 134 ? -2.118 -13.164 42.179 1.00 74.38 134 VAL A O 1
ATOM 1061 N N . LEU A 1 135 ? -0.720 -13.975 43.737 1.00 72.44 135 LEU A N 1
ATOM 1062 C CA . LEU A 1 135 ? 0.428 -13.156 43.341 1.00 72.44 135 LEU A CA 1
ATOM 1063 C C . LEU A 1 135 ? 0.985 -13.582 41.976 1.00 72.44 135 LEU A C 1
ATOM 1065 O O . LEU A 1 135 ? 1.198 -12.710 41.137 1.00 72.44 135 LEU A O 1
ATOM 1069 N N . ASP A 1 136 ? 1.101 -14.886 41.717 1.00 75.25 136 ASP A N 1
ATOM 1070 C CA . ASP A 1 136 ? 1.525 -15.415 40.412 1.00 75.25 136 ASP A CA 1
ATOM 1071 C C . ASP A 1 136 ? 0.539 -15.013 39.297 1.00 75.25 136 ASP A C 1
ATOM 1073 O O . ASP A 1 136 ? 0.941 -14.572 38.221 1.00 75.25 136 ASP A O 1
ATOM 1077 N N . GLN A 1 137 ? -0.773 -15.065 39.569 1.00 76.69 137 GLN A N 1
ATOM 1078 C CA . GLN A 1 137 ? -1.802 -14.587 38.631 1.00 76.69 137 GLN A CA 1
ATOM 1079 C C . GLN A 1 137 ? -1.726 -13.073 38.385 1.00 76.69 137 GLN A C 1
ATOM 1081 O O . GLN A 1 137 ? -2.013 -12.607 37.282 1.00 76.69 137 GLN A O 1
ATOM 1086 N N . ILE A 1 138 ? -1.361 -12.284 39.398 1.00 78.00 138 ILE A N 1
ATOM 1087 C CA . ILE A 1 138 ? -1.172 -10.835 39.248 1.00 78.00 138 ILE A CA 1
ATOM 1088 C C . ILE A 1 138 ? 0.068 -10.543 38.398 1.00 78.00 138 ILE A C 1
ATOM 1090 O O . ILE A 1 138 ? 0.019 -9.652 37.550 1.00 78.00 138 ILE A O 1
ATOM 1094 N N . GLU A 1 139 ? 1.155 -11.289 38.588 1.00 79.56 139 GLU A N 1
ATOM 1095 C CA . GLU A 1 139 ? 2.375 -11.160 37.788 1.00 79.56 139 GLU A CA 1
ATOM 1096 C C . GLU A 1 139 ? 2.129 -11.520 36.314 1.00 79.56 139 GLU A C 1
ATOM 1098 O O . GLU A 1 139 ? 2.522 -10.768 35.420 1.00 79.56 139 GLU A O 1
ATOM 1103 N N . GLU A 1 140 ? 1.379 -12.591 36.048 1.00 80.25 140 GLU A N 1
ATOM 1104 C CA . GLU A 1 140 ? 0.975 -12.983 34.693 1.00 80.25 140 GLU A CA 1
ATOM 1105 C C . GLU A 1 140 ? 0.156 -11.882 33.994 1.00 80.25 140 GLU A C 1
ATOM 1107 O O . GLU A 1 140 ? 0.435 -11.503 32.852 1.00 80.25 140 GLU A O 1
ATOM 1112 N N . VAL A 1 141 ? -0.825 -11.302 34.694 1.00 78.56 141 VAL A N 1
ATOM 1113 C CA . VAL A 1 141 ? -1.646 -10.203 34.160 1.00 78.56 141 VAL A CA 1
ATOM 1114 C C . VAL A 1 141 ? -0.819 -8.930 33.966 1.00 78.56 141 VAL A C 1
ATOM 1116 O O . VAL A 1 141 ? -1.034 -8.209 32.989 1.00 78.56 141 VAL A O 1
ATOM 1119 N N . LEU A 1 142 ? 0.150 -8.652 34.841 1.00 76.69 142 LEU A N 1
ATOM 1120 C CA . LEU A 1 142 ? 1.076 -7.530 34.681 1.00 76.69 142 LEU A CA 1
ATOM 1121 C C . LEU A 1 142 ? 1.912 -7.676 33.406 1.00 76.69 142 LEU A C 1
ATOM 1123 O O . LEU A 1 142 ? 1.987 -6.721 32.631 1.00 76.69 142 LEU A O 1
ATOM 1127 N N . LEU A 1 143 ? 2.467 -8.859 33.141 1.00 76.31 143 LEU A N 1
ATOM 1128 C CA . LEU A 1 143 ? 3.220 -9.140 31.913 1.00 76.31 143 LEU A CA 1
ATOM 1129 C C . LEU A 1 143 ? 2.336 -9.006 30.664 1.00 76.31 143 LEU A C 1
ATOM 1131 O O . LEU A 1 143 ? 2.716 -8.335 29.702 1.00 76.31 143 LEU A O 1
ATOM 1135 N N . ALA A 1 144 ? 1.116 -9.548 30.699 1.00 74.12 144 ALA A N 1
ATOM 1136 C CA . ALA A 1 144 ? 0.156 -9.395 29.605 1.00 74.12 144 ALA A CA 1
ATOM 1137 C C . ALA A 1 144 ? -0.241 -7.922 29.370 1.00 74.12 144 ALA A C 1
ATOM 1139 O O . ALA A 1 144 ? -0.380 -7.476 28.227 1.00 74.12 144 ALA A O 1
ATOM 1140 N N . SER A 1 145 ? -0.384 -7.138 30.444 1.00 73.06 145 SER A N 1
ATOM 1141 C CA . SER A 1 145 ? -0.730 -5.715 30.363 1.00 73.06 145 SER A CA 1
ATOM 1142 C C . SER A 1 145 ? 0.390 -4.867 29.755 1.00 73.06 145 SER A C 1
ATOM 1144 O O . SER A 1 145 ? 0.099 -3.919 29.025 1.00 73.06 145 SER A O 1
ATOM 1146 N N . GLN A 1 146 ? 1.657 -5.228 29.982 1.00 73.94 146 GLN A N 1
ATOM 1147 C CA . GLN A 1 146 ? 2.806 -4.560 29.363 1.00 73.94 146 GLN A CA 1
ATOM 1148 C C . GLN A 1 146 ? 2.822 -4.784 27.846 1.00 73.94 146 GLN A C 1
ATOM 1150 O O . GLN A 1 146 ? 2.945 -3.815 27.096 1.00 73.94 146 GLN A O 1
ATOM 1155 N N . GLY A 1 147 ? 2.564 -6.015 27.388 1.00 75.25 147 GLY A N 1
ATOM 1156 C CA . GLY A 1 147 ? 2.431 -6.310 25.956 1.00 75.25 147 GLY A CA 1
ATOM 1157 C C . GLY A 1 147 ? 1.293 -5.525 25.288 1.00 75.25 147 GLY A C 1
ATOM 1158 O O . GLY A 1 147 ? 1.451 -5.000 24.188 1.00 75.25 147 GLY A O 1
ATOM 1159 N N . LEU A 1 148 ? 0.157 -5.348 25.972 1.00 78.31 148 LEU A N 1
ATOM 1160 C CA . LEU A 1 148 ? -0.953 -4.522 25.474 1.00 78.31 148 LEU A CA 1
ATOM 1161 C C . LEU A 1 148 ? -0.598 -3.029 25.378 1.00 78.31 148 LEU A C 1
ATOM 1163 O O . LEU A 1 148 ? -1.038 -2.354 24.444 1.00 78.31 148 LEU A O 1
ATOM 1167 N N . GLN A 1 149 ? 0.192 -2.501 26.318 1.00 77.38 149 GLN A N 1
ATOM 1168 C CA . GLN A 1 149 ? 0.671 -1.115 26.258 1.00 77.38 149 GLN A CA 1
ATOM 1169 C C . GLN A 1 149 ? 1.622 -0.900 25.076 1.00 77.38 149 GLN A C 1
ATOM 1171 O O . GLN A 1 149 ? 1.514 0.115 24.385 1.00 77.38 149 GLN A O 1
ATOM 1176 N N . GLU A 1 150 ? 2.500 -1.862 24.793 1.00 79.94 150 GLU A N 1
ATOM 1177 C CA . GLU A 1 150 ? 3.372 -1.827 23.615 1.00 79.94 150 GLU A CA 1
ATOM 1178 C C . GLU A 1 150 ? 2.570 -1.872 22.313 1.00 79.94 150 GLU A C 1
ATOM 1180 O O . GLU A 1 150 ? 2.772 -1.021 21.448 1.00 79.94 150 GLU A O 1
ATOM 1185 N N . VAL A 1 151 ? 1.585 -2.769 22.206 1.00 83.50 151 VAL A N 1
ATOM 1186 C CA . VAL A 1 151 ? 0.685 -2.836 21.041 1.00 83.50 151 VAL A CA 1
ATOM 1187 C C . VAL A 1 151 ? -0.092 -1.528 20.861 1.00 83.50 151 VAL A C 1
ATOM 1189 O O . VAL A 1 151 ? -0.196 -1.012 19.748 1.00 83.50 151 VAL A O 1
ATOM 1192 N N . SER A 1 152 ? -0.599 -0.945 21.951 1.00 84.50 152 SER A N 1
ATOM 1193 C CA . SER A 1 152 ? -1.297 0.348 21.935 1.00 84.50 152 SER A CA 1
ATOM 1194 C C . SER A 1 152 ? -0.388 1.484 21.462 1.00 84.50 152 SER A C 1
ATOM 1196 O O . SER A 1 152 ? -0.811 2.337 20.677 1.00 84.50 152 SER A O 1
ATOM 1198 N N . LYS A 1 153 ? 0.879 1.483 21.889 1.00 88.25 153 LYS A N 1
ATOM 1199 C CA . LYS A 1 153 ? 1.889 2.435 21.423 1.00 88.25 153 LYS A CA 1
ATOM 1200 C C . LYS A 1 153 ? 2.167 2.259 19.929 1.00 88.25 153 LYS A C 1
ATOM 1202 O O . LYS A 1 153 ? 2.060 3.235 19.195 1.00 88.25 153 LYS A O 1
ATOM 1207 N N . SER A 1 154 ? 2.412 1.034 19.462 1.00 87.38 154 SER A N 1
ATOM 1208 C CA . SER A 1 154 ? 2.620 0.749 18.036 1.00 87.38 154 SER A CA 1
ATOM 1209 C C . SER A 1 154 ? 1.428 1.173 17.177 1.00 87.38 154 SER A C 1
ATOM 1211 O O . SER A 1 154 ? 1.619 1.754 16.112 1.00 87.38 154 SER A O 1
ATOM 1213 N N . LEU A 1 155 ? 0.196 0.950 17.646 1.00 85.31 155 LEU A N 1
ATOM 1214 C CA . LEU A 1 155 ? -1.015 1.420 16.968 1.00 85.31 155 LEU A CA 1
ATOM 1215 C C . LEU A 1 155 ? -1.081 2.947 16.897 1.00 85.31 155 LEU A C 1
ATOM 1217 O O . LEU A 1 155 ? -1.397 3.495 15.843 1.00 85.31 155 LEU A O 1
ATOM 1221 N N . LYS A 1 156 ? -0.769 3.649 17.992 1.00 85.69 156 LYS A N 1
ATOM 1222 C CA . LYS A 1 156 ? -0.720 5.120 18.005 1.00 85.69 156 LYS A CA 1
ATOM 1223 C C . LYS A 1 156 ? 0.344 5.655 17.051 1.00 85.69 156 LYS A C 1
ATOM 1225 O O . LYS A 1 156 ? 0.053 6.599 16.318 1.00 85.69 156 LYS A O 1
ATOM 1230 N N . ASP A 1 157 ? 1.515 5.029 17.014 1.00 85.06 157 ASP A N 1
ATOM 1231 C CA . ASP A 1 157 ? 2.610 5.398 16.116 1.00 85.06 157 ASP A CA 1
ATOM 1232 C C . ASP A 1 157 ? 2.219 5.163 14.646 1.00 85.06 157 ASP A C 1
ATOM 1234 O O . ASP A 1 157 ? 2.396 6.054 13.815 1.00 85.06 157 ASP A O 1
ATOM 1238 N N . LEU A 1 158 ? 1.579 4.028 14.324 1.00 82.69 158 LEU A N 1
ATOM 1239 C CA . LEU A 1 158 ? 1.033 3.764 12.986 1.00 82.69 158 LEU A CA 1
ATOM 1240 C C . LEU A 1 158 ? -0.042 4.781 12.588 1.00 82.69 158 LEU A C 1
ATOM 1242 O O . LEU A 1 158 ? -0.042 5.286 11.467 1.00 82.69 158 LEU A O 1
ATOM 1246 N N . VAL A 1 159 ? -0.969 5.102 13.491 1.00 82.19 159 VAL A N 1
ATOM 1247 C CA . VAL A 1 159 ? -2.038 6.076 13.225 1.00 82.19 159 VAL A CA 1
ATOM 1248 C C . VAL A 1 159 ? -1.460 7.477 13.025 1.00 82.19 159 VAL A C 1
ATOM 1250 O O . VAL A 1 159 ? -1.923 8.205 12.144 1.00 82.19 159 VAL A O 1
ATOM 1253 N N . ALA A 1 160 ? -0.448 7.863 13.805 1.00 79.69 160 ALA A N 1
ATOM 1254 C CA . ALA A 1 160 ? 0.265 9.124 13.633 1.00 79.69 160 ALA A CA 1
ATOM 1255 C C . ALA A 1 160 ? 0.993 9.172 12.283 1.00 79.69 160 ALA A C 1
ATOM 1257 O O . ALA A 1 160 ? 0.862 10.162 11.562 1.00 79.69 160 ALA A O 1
ATOM 1258 N N . PHE A 1 161 ? 1.666 8.081 11.903 1.00 75.75 161 PHE A N 1
ATOM 1259 C CA . PHE A 1 161 ? 2.319 7.933 10.605 1.00 75.75 161 PHE A CA 1
ATOM 1260 C C . PHE A 1 161 ? 1.317 8.091 9.453 1.00 75.75 161 PHE A C 1
ATOM 1262 O O . PHE A 1 161 ? 1.486 8.961 8.605 1.00 75.75 161 PHE A O 1
ATOM 1269 N N . VAL A 1 162 ? 0.202 7.352 9.473 1.00 72.44 162 VAL A N 1
ATOM 1270 C CA . VAL A 1 162 ? -0.853 7.436 8.445 1.00 72.44 162 VAL A CA 1
ATOM 1271 C C . VAL A 1 162 ? -1.473 8.836 8.376 1.00 72.44 162 VAL A C 1
ATOM 1273 O O . VAL A 1 162 ? -1.735 9.338 7.284 1.00 72.44 162 VAL A O 1
ATOM 1276 N N . ARG A 1 163 ? -1.700 9.504 9.517 1.00 70.56 163 ARG A N 1
ATOM 1277 C CA . ARG A 1 163 ? -2.247 10.874 9.547 1.00 70.56 163 ARG A CA 1
ATOM 1278 C C . ARG A 1 163 ? -1.270 11.910 8.995 1.00 70.56 163 ARG A C 1
ATOM 1280 O O . ARG A 1 163 ? -1.720 12.796 8.272 1.00 70.56 163 ARG A O 1
ATOM 1287 N N . GLY A 1 164 ? 0.024 11.793 9.299 1.00 65.69 164 GLY A N 1
ATOM 1288 C CA . GLY A 1 164 ? 1.071 12.646 8.725 1.00 65.69 164 GLY A CA 1
ATOM 1289 C C . GLY A 1 164 ? 1.227 12.460 7.213 1.00 65.69 164 GLY A C 1
ATOM 1290 O O . GLY A 1 164 ? 1.570 13.400 6.502 1.00 65.69 164 GLY A O 1
ATOM 1291 N N . ASN A 1 165 ? 0.873 11.275 6.716 1.00 62.00 165 ASN A N 1
ATOM 1292 C CA . ASN A 1 165 ? 1.038 10.865 5.325 1.00 62.00 165 ASN A CA 1
ATOM 1293 C C . ASN A 1 165 ? -0.226 10.976 4.449 1.00 62.00 165 ASN A C 1
ATOM 1295 O O . ASN A 1 165 ? -0.181 10.609 3.270 1.00 62.00 165 ASN A O 1
ATOM 1299 N N . LYS A 1 166 ? -1.346 11.491 4.988 1.00 55.75 166 LYS A N 1
ATOM 1300 C CA . LYS A 1 166 ? -2.667 11.533 4.320 1.00 55.75 166 LYS A CA 1
ATOM 1301 C C . LYS A 1 166 ? -2.701 12.268 2.972 1.00 55.75 166 LYS A C 1
ATOM 1303 O O . LYS A 1 166 ? -3.624 12.031 2.202 1.00 55.75 166 LYS A O 1
ATOM 1308 N N . TYR A 1 167 ? -1.730 13.138 2.687 1.00 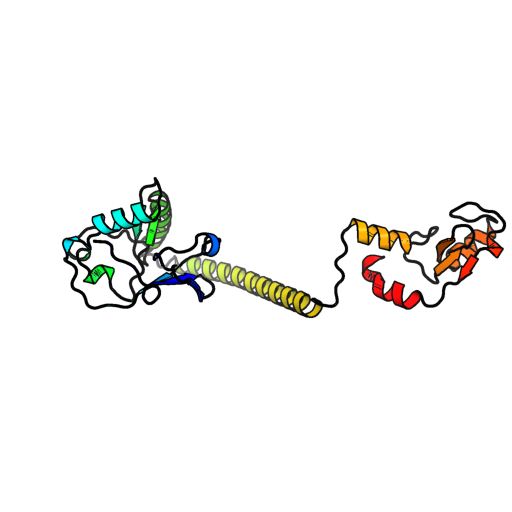53.88 167 TYR A N 1
ATOM 1309 C CA . TYR A 1 167 ? -1.689 13.942 1.456 1.00 53.88 167 TYR A CA 1
ATOM 1310 C C . TYR A 1 167 ? -0.471 13.667 0.559 1.00 53.88 167 TYR A C 1
ATOM 1312 O O . TYR A 1 167 ? -0.330 14.304 -0.479 1.00 53.88 167 TYR A O 1
ATOM 1320 N N . THR A 1 168 ? 0.408 12.734 0.935 1.00 60.72 168 THR A N 1
ATOM 1321 C CA . THR A 1 168 ? 1.716 12.525 0.279 1.00 60.72 168 THR A CA 1
ATOM 1322 C C . THR A 1 168 ? 1.982 11.084 -0.152 1.00 60.72 168 THR A C 1
ATOM 1324 O O . THR A 1 168 ? 3.000 10.828 -0.790 1.00 60.72 168 THR A O 1
ATOM 1327 N N . THR A 1 169 ? 1.086 10.138 0.147 1.00 58.25 169 THR A N 1
ATOM 1328 C CA . THR A 1 169 ? 1.312 8.716 -0.163 1.00 58.25 169 THR A CA 1
ATOM 1329 C C . THR A 1 169 ? 0.434 8.265 -1.324 1.00 58.25 169 THR A C 1
ATOM 1331 O O . THR A 1 169 ? -0.782 8.141 -1.186 1.00 58.25 169 THR A O 1
ATOM 1334 N N . VAL A 1 170 ? 1.054 7.986 -2.471 1.00 66.00 170 VAL A N 1
ATOM 1335 C CA . VAL A 1 170 ? 0.408 7.264 -3.573 1.00 66.00 170 VAL A CA 1
ATOM 1336 C C . VAL A 1 170 ? 0.377 5.785 -3.193 1.00 66.00 170 VAL A C 1
ATOM 1338 O O . VAL A 1 170 ? 1.423 5.154 -3.074 1.00 66.00 170 VAL A O 1
ATOM 1341 N N . SER A 1 171 ? -0.818 5.236 -2.969 1.00 72.81 171 SER A N 1
ATOM 1342 C CA . SER A 1 171 ? -0.993 3.791 -2.785 1.00 72.81 171 SER A CA 1
ATOM 1343 C C . SER A 1 171 ? -1.137 3.144 -4.158 1.00 72.81 171 SER A C 1
ATOM 1345 O O . SER A 1 171 ? -2.123 3.386 -4.852 1.00 72.81 171 SER A O 1
ATOM 1347 N N . LEU A 1 172 ? -0.138 2.362 -4.561 1.00 79.94 172 LEU A N 1
ATOM 1348 C CA . LEU A 1 172 ? -0.193 1.549 -5.772 1.00 79.94 172 LEU A CA 1
ATOM 1349 C C . LEU A 1 172 ? -0.717 0.156 -5.415 1.00 79.94 172 LEU A C 1
ATOM 1351 O O . LEU A 1 172 ? -0.319 -0.419 -4.403 1.00 79.94 172 LEU A O 1
ATOM 1355 N N . SER A 1 173 ? -1.593 -0.392 -6.254 1.00 87.69 173 SER A N 1
ATOM 1356 C CA . SER A 1 173 ? -1.853 -1.836 -6.263 1.00 87.69 173 SER A CA 1
ATOM 1357 C C . SER A 1 173 ? -0.583 -2.609 -6.634 1.00 87.69 173 SER A C 1
ATOM 1359 O O . SER A 1 173 ? 0.352 -2.047 -7.210 1.00 87.69 173 SER A O 1
ATOM 1361 N N . GLU A 1 174 ? -0.559 -3.906 -6.334 1.00 87.19 174 GLU A N 1
ATOM 1362 C CA . GLU A 1 174 ? 0.571 -4.782 -6.661 1.00 87.19 174 GLU A CA 1
ATOM 1363 C C . GLU A 1 174 ? 0.907 -4.749 -8.162 1.00 87.19 174 GLU A C 1
ATOM 1365 O O . GLU A 1 174 ? 2.064 -4.554 -8.530 1.00 87.19 174 GLU A O 1
ATOM 1370 N N . ASP A 1 175 ? -0.110 -4.791 -9.028 1.00 91.25 175 ASP A N 1
ATOM 1371 C CA . ASP A 1 175 ? 0.059 -4.705 -10.484 1.00 91.25 175 ASP A CA 1
ATOM 1372 C C . ASP A 1 175 ? 0.651 -3.361 -10.929 1.00 91.25 175 ASP A C 1
ATOM 1374 O O . ASP A 1 175 ? 1.504 -3.300 -11.818 1.00 91.25 175 ASP A O 1
ATOM 1378 N N . GLN A 1 176 ? 0.228 -2.263 -10.297 1.00 89.88 176 GLN A N 1
ATOM 1379 C CA . GLN A 1 176 ? 0.762 -0.933 -10.591 1.00 89.88 176 GLN A CA 1
ATOM 1380 C C . GLN A 1 176 ? 2.218 -0.800 -10.137 1.00 89.88 176 GLN A C 1
ATOM 1382 O O . GLN A 1 176 ? 3.038 -0.257 -10.877 1.00 89.88 176 GLN A O 1
ATOM 1387 N N . ALA A 1 177 ? 2.556 -1.312 -8.952 1.00 88.88 177 ALA A N 1
ATOM 1388 C CA . ALA A 1 177 ? 3.930 -1.330 -8.462 1.00 88.88 177 ALA A CA 1
ATOM 1389 C C . ALA A 1 177 ? 4.830 -2.186 -9.369 1.00 88.88 177 ALA A C 1
ATOM 1391 O O . ALA A 1 177 ? 5.914 -1.744 -9.753 1.00 88.88 177 ALA A O 1
ATOM 1392 N N . ALA A 1 178 ? 4.350 -3.359 -9.795 1.00 90.12 178 ALA A N 1
ATOM 1393 C CA . ALA A 1 178 ? 5.053 -4.226 -10.735 1.00 90.12 178 ALA A CA 1
ATOM 1394 C C . ALA A 1 178 ? 5.286 -3.540 -12.092 1.00 90.12 178 ALA A C 1
ATOM 1396 O O . ALA A 1 178 ? 6.386 -3.622 -12.641 1.00 90.12 178 ALA A O 1
ATOM 1397 N N . ALA A 1 179 ? 4.293 -2.813 -12.614 1.00 91.94 179 ALA A N 1
ATOM 1398 C CA . ALA A 1 179 ? 4.427 -2.056 -13.856 1.00 91.94 179 ALA A CA 1
ATOM 1399 C C . ALA A 1 179 ? 5.466 -0.926 -13.747 1.00 91.94 179 ALA A C 1
ATOM 1401 O O . ALA A 1 179 ? 6.289 -0.759 -14.649 1.00 91.94 179 ALA A O 1
ATOM 1402 N N . VAL A 1 180 ? 5.468 -0.178 -12.637 1.00 90.25 180 VAL A N 1
ATOM 1403 C CA . VAL A 1 180 ? 6.463 0.877 -12.376 1.00 90.25 180 VAL A CA 1
ATOM 1404 C C . VAL A 1 180 ? 7.863 0.277 -12.254 1.00 90.25 180 VAL A C 1
ATOM 1406 O O . VAL A 1 180 ? 8.791 0.764 -12.901 1.00 90.25 180 VAL A O 1
ATOM 1409 N N . LYS A 1 181 ? 8.018 -0.820 -11.503 1.00 91.00 181 LYS A N 1
ATOM 1410 C CA . LYS A 1 181 ? 9.292 -1.539 -11.387 1.00 91.00 181 LYS A CA 1
ATOM 1411 C C . LYS A 1 181 ? 9.792 -1.993 -12.755 1.00 91.00 181 LYS A C 1
ATOM 1413 O O . LYS A 1 181 ? 10.920 -1.677 -13.122 1.00 91.00 181 LYS A O 1
ATOM 1418 N N . ALA A 1 182 ? 8.946 -2.644 -13.552 1.00 90.75 182 ALA A N 1
ATOM 1419 C CA . ALA A 1 182 ? 9.303 -3.105 -14.891 1.00 90.75 182 ALA A CA 1
ATOM 1420 C C . ALA A 1 182 ? 9.719 -1.958 -15.832 1.00 90.75 182 ALA A C 1
ATOM 1422 O O . ALA A 1 182 ? 10.644 -2.129 -16.624 1.00 90.75 182 ALA A O 1
ATOM 1423 N N . ALA A 1 183 ? 9.081 -0.786 -15.733 1.00 91.50 183 ALA A N 1
ATOM 1424 C CA . ALA A 1 183 ? 9.399 0.376 -16.565 1.00 91.50 183 ALA A CA 1
ATOM 1425 C C . ALA A 1 183 ? 10.794 0.965 -16.288 1.00 91.50 183 ALA A C 1
ATOM 1427 O O . ALA A 1 183 ? 11.430 1.481 -17.207 1.00 91.50 183 ALA A O 1
ATOM 1428 N N . PHE A 1 184 ? 11.276 0.866 -15.045 1.00 92.25 184 PHE A N 1
ATOM 1429 C CA . PHE A 1 184 ? 12.565 1.414 -14.605 1.00 92.25 184 PHE A CA 1
ATOM 1430 C C . PHE A 1 184 ? 13.611 0.338 -14.271 1.00 92.25 184 PHE A C 1
ATOM 1432 O O . PHE A 1 184 ? 14.621 0.637 -13.636 1.00 92.25 184 PHE A O 1
ATOM 1439 N N . SER A 1 185 ? 13.396 -0.903 -14.718 1.00 93.81 185 SER A N 1
ATOM 1440 C CA . SER A 1 185 ? 14.358 -2.003 -14.589 1.00 93.81 185 SER A CA 1
ATOM 1441 C C . SER A 1 185 ? 15.244 -2.103 -15.825 1.00 93.81 185 SER A C 1
ATOM 1443 O O . SER A 1 185 ? 14.759 -2.104 -16.956 1.00 93.81 185 SER A O 1
ATOM 1445 N N . CYS A 1 186 ? 16.552 -2.244 -15.634 1.00 94.94 186 CYS A N 1
ATOM 1446 C CA . CYS A 1 186 ? 17.479 -2.436 -16.741 1.00 94.94 186 CYS A CA 1
ATOM 1447 C C . CYS A 1 186 ? 17.227 -3.767 -17.468 1.00 94.94 186 CYS A C 1
ATOM 1449 O O . CYS A 1 186 ? 17.191 -4.823 -16.843 1.00 94.94 186 CYS A O 1
ATOM 1451 N N . VAL A 1 187 ? 17.157 -3.753 -18.804 1.00 95.19 187 VAL A N 1
ATOM 1452 C CA . VAL A 1 187 ? 16.964 -4.986 -19.599 1.00 95.19 187 VAL A CA 1
ATOM 1453 C C . VAL A 1 187 ? 18.121 -5.991 -19.488 1.00 95.19 187 VAL A C 1
ATOM 1455 O O . VAL A 1 187 ? 17.947 -7.152 -19.850 1.00 95.19 187 VAL A O 1
ATOM 1458 N N . ILE A 1 188 ? 19.287 -5.561 -18.989 1.00 94.81 188 ILE A N 1
ATOM 1459 C CA . ILE A 1 188 ? 20.488 -6.393 -18.829 1.00 94.81 188 ILE A CA 1
ATOM 1460 C C . ILE A 1 188 ? 20.614 -6.891 -17.385 1.00 94.81 188 ILE A C 1
ATOM 1462 O O . ILE A 1 188 ? 20.527 -8.095 -17.157 1.00 94.81 188 ILE A O 1
ATOM 1466 N N . CYS A 1 189 ? 20.793 -5.994 -16.405 1.00 95.50 189 CYS A N 1
ATOM 1467 C CA . CYS A 1 189 ? 21.007 -6.403 -15.010 1.00 95.50 189 CYS A CA 1
ATOM 1468 C C . CYS A 1 189 ? 19.713 -6.650 -14.224 1.00 95.50 189 CYS A C 1
ATOM 1470 O O . CYS A 1 189 ? 19.767 -7.282 -13.178 1.00 95.50 189 CYS A O 1
ATOM 1472 N N . ARG A 1 190 ? 18.552 -6.211 -14.735 1.00 93.69 190 ARG A N 1
ATOM 1473 C CA . ARG A 1 190 ? 17.220 -6.313 -14.097 1.00 93.69 190 ARG A CA 1
ATOM 1474 C C . ARG A 1 190 ? 17.040 -5.517 -12.804 1.00 93.69 190 ARG A C 1
ATOM 1476 O O . ARG A 1 190 ? 15.955 -5.550 -12.235 1.00 93.69 190 ARG A O 1
ATOM 1483 N N . ASP A 1 191 ? 18.052 -4.763 -12.402 1.00 92.88 191 ASP A N 1
ATOM 1484 C CA . ASP A 1 191 ? 17.990 -3.838 -11.273 1.00 92.88 191 ASP A CA 1
ATOM 1485 C C . ASP A 1 191 ? 17.423 -2.471 -11.696 1.00 92.88 191 ASP A C 1
ATOM 1487 O O . ASP A 1 191 ? 17.403 -2.157 -12.899 1.00 92.88 191 ASP A O 1
ATOM 1491 N N . PRO A 1 192 ? 17.015 -1.624 -10.728 1.00 91.31 192 PRO A N 1
ATOM 1492 C CA . PRO A 1 192 ? 16.715 -0.219 -10.976 1.00 91.31 192 PRO A CA 1
ATOM 1493 C C . PRO A 1 192 ? 17.823 0.468 -11.774 1.00 91.31 192 PRO A C 1
ATOM 1495 O O . PRO A 1 192 ? 19.012 0.338 -11.466 1.00 91.31 192 PRO A O 1
ATOM 1498 N N . MET A 1 193 ? 17.433 1.199 -12.814 1.00 92.38 193 MET A N 1
ATOM 1499 C CA . MET A 1 193 ? 18.385 1.837 -13.718 1.00 92.38 193 MET A CA 1
ATOM 1500 C C . MET A 1 193 ? 19.249 2.879 -12.998 1.00 92.38 193 MET A C 1
ATOM 1502 O O . MET A 1 193 ? 18.734 3.788 -12.355 1.00 92.38 193 MET A O 1
ATOM 1506 N N . LYS A 1 194 ? 20.570 2.780 -13.169 1.00 91.56 194 LYS A N 1
ATOM 1507 C CA . LYS A 1 194 ? 21.551 3.812 -12.801 1.00 91.56 194 LYS A CA 1
ATOM 1508 C C . LYS A 1 194 ? 22.079 4.452 -14.077 1.00 91.56 194 LYS A C 1
ATOM 1510 O O . LYS A 1 194 ? 22.501 3.716 -14.968 1.00 91.56 194 LYS A O 1
ATOM 1515 N N . ASP A 1 195 ? 22.046 5.778 -14.171 1.00 92.81 195 ASP A N 1
ATOM 1516 C CA . ASP A 1 195 ? 22.326 6.521 -15.409 1.00 92.81 195 ASP A CA 1
ATOM 1517 C C . ASP A 1 195 ? 21.486 5.987 -16.592 1.00 92.81 195 ASP A C 1
ATOM 1519 O O . ASP A 1 195 ? 22.012 5.305 -17.482 1.00 92.81 195 ASP A O 1
ATOM 1523 N N . PRO A 1 196 ? 20.157 6.207 -16.577 1.00 94.19 196 PRO A N 1
ATOM 1524 C CA . PRO A 1 196 ? 19.229 5.615 -17.535 1.00 94.19 196 PRO A CA 1
ATOM 1525 C C . PRO A 1 196 ? 19.518 6.052 -18.978 1.00 94.19 196 PRO A C 1
ATOM 1527 O O . PRO A 1 196 ? 19.655 7.237 -19.285 1.00 94.19 196 PRO A O 1
ATOM 1530 N N . MET A 1 197 ? 19.538 5.084 -19.892 1.00 95.12 197 MET A N 1
ATOM 1531 C CA . MET A 1 197 ? 19.722 5.314 -21.325 1.00 95.12 197 MET A CA 1
ATOM 1532 C C . MET A 1 197 ? 18.433 5.030 -22.094 1.00 95.12 197 MET A C 1
ATOM 1534 O O . MET A 1 197 ? 17.785 4.000 -21.900 1.00 95.12 197 MET A O 1
ATOM 1538 N N . PHE A 1 198 ? 18.086 5.919 -23.015 1.00 95.50 198 PHE A N 1
ATOM 1539 C CA . PHE A 1 198 ? 16.963 5.794 -23.934 1.00 95.50 198 PHE A CA 1
ATOM 1540 C C . PHE A 1 198 ? 17.429 5.292 -25.297 1.00 95.50 198 PHE A C 1
ATOM 1542 O O . PHE A 1 198 ? 18.454 5.740 -25.807 1.00 95.50 198 PHE A O 1
ATOM 1549 N N . ALA A 1 199 ? 16.650 4.403 -25.912 1.00 95.44 199 ALA A N 1
ATOM 1550 C CA . ALA A 1 199 ? 16.851 3.997 -27.294 1.00 95.44 199 ALA A CA 1
ATOM 1551 C C . ALA A 1 199 ? 15.713 4.474 -28.194 1.00 95.44 199 ALA A C 1
ATOM 1553 O O . ALA A 1 199 ? 14.543 4.160 -27.973 1.00 95.44 199 ALA A O 1
ATOM 1554 N N . SER A 1 200 ? 16.084 5.176 -29.261 1.00 96.06 200 SER A N 1
ATOM 1555 C CA . SER A 1 200 ? 15.162 5.676 -30.285 1.00 96.06 200 SER A CA 1
ATOM 1556 C C . SER A 1 200 ? 14.585 4.567 -31.169 1.00 96.06 200 SER A C 1
ATOM 1558 O O . SER A 1 200 ? 13.445 4.687 -31.604 1.00 96.06 200 SER A O 1
ATOM 1560 N N . CYS A 1 201 ? 15.309 3.462 -31.381 1.00 95.19 201 CYS A N 1
ATOM 1561 C CA . CYS A 1 201 ? 14.859 2.349 -32.228 1.00 95.19 201 CYS A CA 1
ATOM 1562 C C . CYS A 1 201 ? 13.617 1.617 -31.687 1.00 95.19 201 CYS A C 1
ATOM 1564 O O . CYS A 1 201 ? 12.809 1.114 -32.461 1.00 95.19 201 CYS A O 1
ATOM 1566 N N . CYS A 1 202 ? 13.441 1.577 -30.365 1.00 94.06 202 CYS A N 1
ATOM 1567 C CA . CYS A 1 202 ? 12.281 0.980 -29.695 1.00 94.06 202 CYS A CA 1
ATOM 1568 C C . CYS A 1 202 ? 11.567 1.953 -28.750 1.00 94.06 202 CYS A C 1
ATOM 1570 O O . CYS A 1 202 ? 10.762 1.527 -27.920 1.00 94.06 202 CYS A O 1
ATOM 1572 N N . THR A 1 203 ? 11.888 3.245 -28.882 1.00 94.88 203 THR A N 1
ATOM 1573 C CA . THR A 1 203 ? 11.264 4.378 -28.187 1.00 94.88 203 THR A CA 1
ATOM 1574 C C . THR A 1 203 ? 11.054 4.132 -26.692 1.00 94.88 203 THR A C 1
ATOM 1576 O O . THR A 1 203 ? 9.945 4.253 -26.175 1.00 94.88 203 THR A O 1
ATOM 1579 N N . THR A 1 204 ? 12.102 3.708 -25.987 1.00 93.69 204 THR A N 1
ATOM 1580 C CA . THR A 1 204 ? 11.984 3.246 -24.597 1.00 93.69 204 THR A CA 1
ATOM 1581 C C . THR A 1 204 ? 13.283 3.444 -23.822 1.00 93.69 204 THR A C 1
ATOM 1583 O O . THR A 1 204 ? 14.372 3.420 -24.399 1.00 93.69 204 THR A O 1
ATOM 1586 N N . VAL A 1 205 ? 13.173 3.631 -22.505 1.00 94.06 205 VAL A N 1
ATOM 1587 C CA . VAL A 1 205 ? 14.333 3.589 -21.609 1.00 94.06 205 VAL A CA 1
ATOM 1588 C C . VAL A 1 205 ? 14.762 2.128 -21.474 1.00 94.06 205 VAL A C 1
ATOM 1590 O O . VAL A 1 205 ? 13.946 1.262 -21.163 1.00 94.06 205 VAL A O 1
ATOM 1593 N N . LEU A 1 206 ? 16.019 1.832 -21.796 1.00 94.62 206 LEU A N 1
ATOM 1594 C CA . LEU A 1 206 ? 16.533 0.466 -21.869 1.00 94.62 206 LEU A CA 1
ATOM 1595 C C . LEU A 1 206 ? 17.188 0.010 -20.575 1.00 94.62 206 LEU A C 1
ATOM 1597 O O . LEU A 1 206 ? 17.029 -1.141 -20.170 1.00 94.62 206 LEU A O 1
ATOM 1601 N N . GLY A 1 207 ? 18.003 0.854 -19.957 1.00 94.75 207 GLY A N 1
ATOM 1602 C CA . GLY A 1 207 ? 18.851 0.364 -18.888 1.00 94.75 207 GLY A CA 1
ATOM 1603 C C . GLY A 1 207 ? 19.950 1.305 -18.461 1.00 94.75 207 GLY A C 1
ATOM 1604 O O . GLY A 1 207 ? 20.016 2.448 -18.904 1.00 94.75 207 GLY A O 1
ATOM 1605 N N . CYS A 1 208 ? 20.821 0.774 -17.610 1.00 95.56 208 CYS A N 1
ATOM 1606 C CA . CYS A 1 208 ? 21.991 1.475 -17.116 1.00 95.56 208 CYS A CA 1
ATOM 1607 C C . CYS A 1 208 ? 23.007 1.715 -18.235 1.00 95.56 208 CYS A C 1
ATOM 1609 O O . CYS A 1 208 ? 23.262 0.807 -19.033 1.00 95.56 208 CYS A O 1
ATOM 1611 N N . ARG A 1 209 ? 23.657 2.882 -18.225 1.00 95.00 209 ARG A N 1
ATOM 1612 C CA . ARG A 1 209 ? 24.765 3.210 -19.135 1.00 95.00 209 ARG A CA 1
ATOM 1613 C C . ARG A 1 209 ? 25.841 2.127 -19.165 1.00 95.00 209 ARG A C 1
ATOM 1615 O O . ARG A 1 209 ? 26.082 1.545 -20.214 1.00 95.00 209 ARG A O 1
ATOM 1622 N N . ALA A 1 210 ? 26.397 1.780 -18.004 1.00 96.50 210 ALA A N 1
ATOM 1623 C CA . ALA A 1 210 ? 27.484 0.804 -17.906 1.00 96.50 210 ALA A CA 1
ATOM 1624 C C . ALA A 1 210 ? 27.122 -0.570 -18.503 1.00 96.50 210 ALA A C 1
ATOM 1626 O O . ALA A 1 210 ? 27.948 -1.207 -19.151 1.00 96.50 210 ALA A O 1
ATOM 1627 N N . CYS A 1 211 ? 25.876 -1.019 -18.319 1.00 96.75 211 CYS A N 1
ATOM 1628 C CA . CYS A 1 211 ? 25.415 -2.284 -18.888 1.00 96.75 211 CYS A CA 1
ATOM 1629 C C . CYS A 1 211 ? 25.330 -2.229 -20.417 1.00 96.75 211 CYS A C 1
ATOM 1631 O O . CYS A 1 211 ? 25.631 -3.214 -21.085 1.00 96.75 211 CYS A O 1
ATOM 1633 N N . LEU A 1 212 ? 24.886 -1.100 -20.971 1.00 94.88 212 LEU A N 1
ATOM 1634 C CA . LEU A 1 212 ? 24.697 -0.939 -22.410 1.00 94.88 212 LEU A CA 1
ATOM 1635 C C . LEU A 1 212 ? 26.020 -0.682 -23.133 1.00 94.88 212 LEU A C 1
ATOM 1637 O O . LEU A 1 212 ? 26.193 -1.203 -24.231 1.00 94.88 212 LEU A O 1
ATOM 1641 N N . ASP A 1 213 ? 26.961 0.015 -22.498 1.00 94.38 213 ASP A N 1
ATOM 1642 C CA . ASP A 1 213 ? 28.331 0.161 -22.997 1.00 94.38 213 ASP A CA 1
ATOM 1643 C C . ASP A 1 213 ? 28.995 -1.222 -23.114 1.00 94.38 213 ASP A C 1
ATOM 1645 O O . ASP A 1 213 ? 29.454 -1.604 -24.187 1.00 94.38 213 ASP A O 1
ATOM 1649 N N . GLN A 1 214 ? 28.914 -2.045 -22.059 1.00 95.19 214 GLN A N 1
ATOM 1650 C CA . GLN A 1 214 ? 29.433 -3.418 -22.088 1.00 95.19 214 GLN A CA 1
ATOM 1651 C C . GLN A 1 214 ? 28.731 -4.300 -23.137 1.00 95.19 214 GLN A C 1
ATOM 1653 O O . GLN A 1 214 ? 29.339 -5.197 -23.721 1.00 95.19 214 GLN A O 1
ATOM 1658 N N . TRP A 1 215 ? 27.436 -4.084 -23.379 1.00 95.00 215 TRP A N 1
ATOM 1659 C CA . TRP A 1 215 ? 26.703 -4.817 -24.413 1.00 95.00 215 TRP A CA 1
ATOM 1660 C C . TRP A 1 215 ? 27.226 -4.501 -25.818 1.00 95.00 215 TRP A C 1
ATOM 1662 O O . TRP A 1 215 ? 27.357 -5.416 -26.637 1.00 95.00 215 TRP A O 1
ATOM 1672 N N . GLN A 1 216 ? 27.546 -3.231 -26.083 1.00 91.94 216 GLN A N 1
ATOM 1673 C CA . GLN A 1 216 ? 28.037 -2.762 -27.381 1.00 91.94 216 GLN A CA 1
ATOM 1674 C C . GLN A 1 216 ? 29.407 -3.333 -27.751 1.00 91.94 216 GLN A C 1
ATOM 1676 O O . GLN A 1 216 ? 29.675 -3.519 -28.937 1.00 91.94 216 GLN A O 1
ATOM 1681 N N . ASP A 1 217 ? 30.227 -3.701 -26.765 1.00 92.44 217 ASP A N 1
ATOM 1682 C CA . ASP A 1 217 ? 31.516 -4.359 -27.009 1.00 92.44 217 ASP A CA 1
ATOM 1683 C C . ASP A 1 217 ? 31.362 -5.727 -27.701 1.00 92.44 217 ASP A C 1
ATOM 1685 O O . ASP A 1 217 ? 32.259 -6.173 -28.417 1.00 92.44 217 ASP A O 1
ATOM 1689 N N . GLY A 1 218 ? 30.226 -6.406 -27.494 1.00 89.94 218 GLY A N 1
ATOM 1690 C CA . GLY A 1 218 ? 29.949 -7.734 -28.054 1.00 89.94 218 GLY A CA 1
ATOM 1691 C C . GLY A 1 218 ? 28.866 -7.772 -29.134 1.00 89.94 218 GLY A C 1
ATOM 1692 O O . GLY A 1 218 ? 28.789 -8.749 -29.879 1.00 89.94 218 GLY A O 1
ATOM 1693 N N . HIS A 1 219 ? 28.015 -6.746 -29.224 1.00 92.69 219 HIS A N 1
ATOM 1694 C CA . HIS A 1 219 ? 26.811 -6.776 -30.054 1.00 92.69 219 HIS A CA 1
ATOM 1695 C C . HIS A 1 219 ? 26.511 -5.412 -30.686 1.00 92.69 219 HIS A C 1
ATOM 1697 O O . HIS A 1 219 ? 26.386 -4.403 -29.999 1.00 92.69 219 HIS A O 1
ATOM 1703 N N . ALA A 1 220 ? 26.277 -5.398 -32.001 1.00 92.00 220 ALA 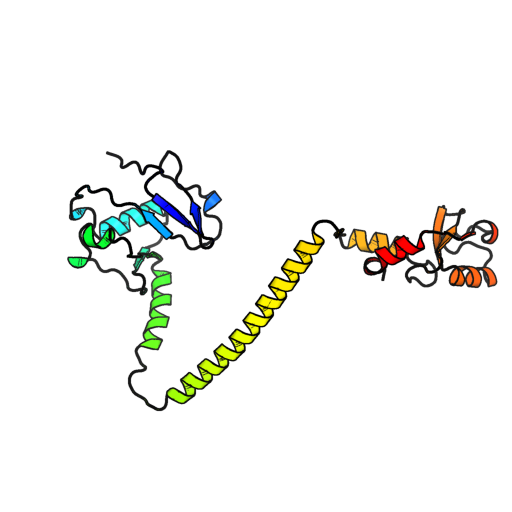A N 1
ATOM 1704 C CA . ALA A 1 220 ? 25.883 -4.194 -32.743 1.00 92.00 220 ALA A CA 1
ATOM 1705 C C . ALA A 1 220 ? 24.362 -3.923 -32.745 1.00 92.00 220 ALA A C 1
ATOM 1707 O O . ALA A 1 220 ? 23.911 -2.924 -33.308 1.00 92.00 220 ALA A O 1
ATOM 1708 N N . HIS A 1 221 ? 23.565 -4.802 -32.130 1.00 95.06 221 HIS A N 1
ATOM 1709 C CA . HIS A 1 221 ? 22.105 -4.740 -32.156 1.00 95.06 221 HIS A CA 1
ATOM 1710 C C . HIS A 1 221 ? 21.502 -4.406 -30.789 1.00 95.06 221 HIS A C 1
ATOM 1712 O O . HIS A 1 221 ? 22.056 -4.716 -29.731 1.00 95.06 221 HIS A O 1
ATOM 1718 N N . CYS A 1 222 ? 20.312 -3.810 -30.817 1.00 95.12 222 CYS A N 1
ATOM 1719 C CA . CYS A 1 222 ? 19.576 -3.429 -29.620 1.00 95.12 222 CYS A CA 1
ATOM 1720 C C . CYS A 1 222 ? 19.190 -4.662 -28.778 1.00 95.12 222 CYS A C 1
ATOM 1722 O O . CYS A 1 222 ? 18.562 -5.582 -29.311 1.00 95.12 222 CYS A O 1
ATOM 1724 N N . PRO A 1 223 ? 19.440 -4.669 -27.455 1.00 94.06 223 PRO A N 1
ATOM 1725 C CA . PRO A 1 223 ? 19.095 -5.802 -26.590 1.00 94.06 223 PRO A CA 1
ATOM 1726 C C . PRO A 1 223 ? 17.580 -6.057 -26.487 1.00 94.06 223 PRO A C 1
ATOM 1728 O O . PRO A 1 223 ? 17.165 -7.150 -26.110 1.00 94.06 223 PRO A O 1
ATOM 1731 N N . LYS A 1 224 ? 16.739 -5.069 -26.833 1.00 93.81 224 LYS A N 1
ATOM 1732 C CA . LYS A 1 224 ? 15.271 -5.171 -26.758 1.00 93.81 224 LYS A CA 1
ATOM 1733 C C . LYS A 1 224 ? 14.615 -5.536 -28.089 1.00 93.81 224 LYS A C 1
ATOM 1735 O O . LYS A 1 224 ? 13.872 -6.507 -28.151 1.00 93.81 224 LYS A O 1
ATOM 1740 N N . CYS A 1 225 ? 14.860 -4.760 -29.147 1.00 95.25 225 CYS A N 1
ATOM 1741 C CA . CYS A 1 225 ? 14.196 -4.938 -30.449 1.00 95.25 225 CYS A CA 1
ATOM 1742 C C . CYS A 1 225 ? 15.091 -5.547 -31.533 1.00 95.25 225 CYS A C 1
ATOM 1744 O O . CYS A 1 225 ? 14.599 -5.817 -32.624 1.00 95.25 225 CYS A O 1
ATOM 1746 N N . ARG A 1 226 ? 16.382 -5.768 -31.245 1.00 94.62 226 ARG A N 1
ATOM 1747 C CA . ARG A 1 226 ? 17.379 -6.330 -32.173 1.00 94.62 226 ARG A CA 1
ATOM 1748 C C . ARG A 1 226 ? 17.605 -5.527 -33.458 1.00 94.62 226 ARG A C 1
ATOM 1750 O O . ARG A 1 226 ? 18.175 -6.061 -34.397 1.00 94.62 226 ARG A O 1
ATOM 1757 N N . THR A 1 227 ? 17.195 -4.259 -33.499 1.00 93.81 227 THR A N 1
ATOM 1758 C CA . THR A 1 227 ? 17.592 -3.339 -34.573 1.00 93.81 227 THR A CA 1
ATOM 1759 C C . THR A 1 227 ? 19.108 -3.192 -34.571 1.00 93.81 227 THR A C 1
ATOM 1761 O O . THR A 1 227 ? 19.688 -2.990 -33.499 1.00 93.81 227 THR A O 1
ATOM 1764 N N . ASP A 1 228 ? 19.713 -3.302 -35.749 1.00 92.00 228 ASP A N 1
ATOM 1765 C CA . ASP A 1 228 ? 21.135 -3.043 -35.976 1.00 92.00 228 ASP A CA 1
ATOM 1766 C C . ASP A 1 228 ? 21.473 -1.555 -35.760 1.00 92.00 228 ASP A C 1
ATOM 1768 O O . ASP A 1 228 ? 20.604 -0.753 -35.410 1.00 92.00 228 ASP A O 1
ATOM 1772 N N . ASP A 1 229 ? 22.743 -1.180 -35.917 1.00 89.06 229 ASP A N 1
ATOM 1773 C CA . ASP A 1 229 ? 23.205 0.207 -35.761 1.00 89.06 229 ASP A CA 1
ATOM 1774 C C . ASP A 1 229 ? 22.855 0.821 -34.387 1.00 89.06 229 ASP A C 1
ATOM 1776 O O . ASP A 1 229 ? 22.619 2.023 -34.237 1.00 89.06 229 ASP A O 1
ATOM 1780 N N . PHE A 1 230 ? 22.837 -0.016 -33.342 1.00 91.25 230 PHE A N 1
ATOM 1781 C CA . PHE A 1 230 ? 22.355 0.350 -32.008 1.00 91.25 230 PHE A CA 1
ATOM 1782 C C . PHE A 1 230 ? 23.089 1.547 -31.386 1.00 91.25 230 PHE A C 1
ATOM 1784 O O . PHE A 1 230 ? 22.473 2.349 -30.680 1.00 91.25 230 PHE A O 1
ATOM 1791 N N . SER A 1 231 ? 24.380 1.702 -31.680 1.00 88.31 231 SER A N 1
ATOM 1792 C CA . SER A 1 231 ? 25.213 2.802 -31.182 1.00 88.31 231 SER A CA 1
ATOM 1793 C C . SER A 1 231 ? 24.701 4.187 -31.595 1.00 88.31 231 SER A C 1
ATOM 1795 O O . SER A 1 231 ? 24.865 5.141 -30.839 1.00 88.31 231 SER A O 1
ATOM 1797 N N . PHE A 1 232 ? 24.021 4.311 -32.741 1.00 89.81 232 PHE A N 1
ATOM 1798 C CA . PHE A 1 232 ? 23.428 5.576 -33.195 1.00 89.81 232 PHE A CA 1
ATOM 1799 C C . PHE A 1 232 ? 22.068 5.865 -32.558 1.00 89.81 232 PHE A C 1
ATOM 1801 O O . PHE A 1 232 ? 21.583 6.997 -32.592 1.00 89.81 232 PHE A O 1
ATOM 1808 N N . HIS A 1 233 ? 21.440 4.843 -31.978 1.00 90.00 233 HIS A N 1
ATOM 1809 C CA . HIS A 1 233 ? 20.083 4.930 -31.466 1.00 90.00 233 HIS A CA 1
ATOM 1810 C C . HIS A 1 233 ? 20.002 5.190 -29.965 1.00 90.00 233 HIS A C 1
ATOM 1812 O O . HIS A 1 233 ? 18.898 5.465 -29.487 1.00 90.00 233 HIS A O 1
ATOM 1818 N N . ILE A 1 234 ? 21.118 5.121 -29.237 1.00 93.69 234 ILE A N 1
ATOM 1819 C CA . ILE A 1 234 ? 21.156 5.245 -27.781 1.00 93.69 234 ILE A CA 1
ATOM 1820 C C . ILE A 1 234 ? 21.559 6.651 -27.320 1.00 93.69 234 ILE A C 1
ATOM 1822 O O . ILE A 1 234 ? 22.474 7.269 -27.859 1.00 93.69 234 ILE A O 1
ATOM 1826 N N . GLN A 1 235 ? 20.872 7.165 -26.303 1.00 94.31 235 GLN A N 1
ATOM 1827 C CA . GLN A 1 235 ? 21.121 8.482 -25.719 1.00 94.31 235 GLN A CA 1
ATOM 1828 C C . GLN A 1 235 ? 20.961 8.425 -24.200 1.00 94.31 235 GLN A C 1
ATOM 1830 O O . GLN A 1 235 ? 20.112 7.700 -23.686 1.00 94.31 235 GLN A O 1
ATOM 1835 N N . SER A 1 236 ? 21.765 9.199 -23.472 1.00 93.81 236 SER A N 1
ATOM 1836 C CA . SER A 1 236 ? 21.591 9.341 -22.024 1.00 93.81 236 SER A CA 1
ATOM 1837 C C . SER A 1 236 ? 20.351 10.164 -21.724 1.00 93.81 236 SER A C 1
ATOM 1839 O O . SER A 1 236 ? 20.159 11.230 -22.309 1.00 93.81 236 SER A O 1
ATOM 1841 N N . VAL A 1 237 ? 19.553 9.706 -20.767 1.00 92.31 237 VAL A N 1
ATOM 1842 C CA . VAL A 1 237 ? 18.478 10.503 -20.182 1.00 92.31 237 VAL A CA 1
ATOM 1843 C C . VAL A 1 237 ? 19.051 11.234 -18.976 1.00 92.31 237 VAL A C 1
ATOM 1845 O O . VAL A 1 237 ? 19.725 10.626 -18.152 1.00 92.31 237 VAL A O 1
ATOM 1848 N N . VAL A 1 238 ? 18.814 12.540 -18.893 1.00 88.31 238 VAL A N 1
ATOM 1849 C CA . VAL A 1 238 ? 19.240 13.384 -17.768 1.00 88.31 238 VAL A CA 1
ATOM 1850 C C . VAL A 1 238 ? 17.993 13.938 -17.087 1.00 88.31 238 VAL A C 1
ATOM 1852 O O . VAL A 1 238 ? 17.016 14.251 -17.768 1.00 88.31 238 VAL A O 1
ATOM 1855 N N . GLY A 1 239 ? 18.018 14.057 -15.757 1.00 85.69 239 GLY A N 1
ATOM 1856 C CA . GLY A 1 239 ? 16.908 14.623 -14.982 1.00 85.69 239 GLY A CA 1
ATOM 1857 C C . GLY A 1 239 ? 15.831 13.608 -14.595 1.00 85.69 239 GLY A C 1
ATOM 1858 O O . GLY A 1 239 ? 14.827 13.980 -13.996 1.00 85.69 239 GLY A O 1
ATOM 1859 N N . LEU A 1 240 ? 16.040 12.323 -14.904 1.00 87.06 240 LEU A N 1
ATOM 1860 C CA . LEU A 1 240 ? 15.220 11.230 -14.372 1.00 87.06 240 LEU A CA 1
ATOM 1861 C C . LEU A 1 240 ? 15.729 10.755 -12.997 1.00 87.06 240 LEU A C 1
ATOM 1863 O O . LEU A 1 240 ? 15.042 10.007 -12.310 1.00 87.06 240 LEU A O 1
ATOM 1867 N N . ASP A 1 241 ? 16.911 11.207 -12.583 1.00 84.69 241 ASP A N 1
ATOM 1868 C CA . ASP A 1 241 ? 17.603 10.780 -11.365 1.00 84.69 241 ASP A CA 1
ATOM 1869 C C . ASP A 1 241 ? 16.792 11.086 -10.099 1.00 84.69 241 ASP A C 1
ATOM 1871 O O . ASP A 1 241 ? 16.604 10.214 -9.247 1.00 84.69 241 ASP A O 1
ATOM 1875 N N . ASP A 1 242 ? 16.221 12.290 -10.014 1.00 84.88 242 ASP A N 1
ATOM 1876 C CA . ASP A 1 242 ? 15.361 12.697 -8.898 1.00 84.88 242 ASP A CA 1
ATOM 1877 C C . ASP A 1 242 ? 14.080 11.851 -8.838 1.00 84.88 242 ASP A C 1
ATOM 1879 O O . ASP A 1 242 ? 13.632 11.462 -7.758 1.00 84.88 242 ASP A O 1
ATOM 1883 N N . ALA A 1 243 ? 13.512 11.505 -9.999 1.00 85.69 243 ALA A N 1
ATOM 1884 C CA . ALA A 1 243 ? 12.322 10.663 -10.085 1.00 85.69 243 ALA A CA 1
ATOM 1885 C C . ALA A 1 243 ? 12.620 9.214 -9.670 1.00 85.69 243 ALA A C 1
ATOM 1887 O O . ALA A 1 243 ? 11.861 8.631 -8.898 1.00 85.69 243 ALA A O 1
ATOM 1888 N N . LEU A 1 244 ? 13.738 8.641 -10.125 1.00 85.69 244 LEU A N 1
ATOM 1889 C CA . LEU A 1 244 ? 14.183 7.304 -9.717 1.00 85.69 244 LEU A CA 1
ATOM 1890 C C . LEU A 1 244 ? 14.499 7.251 -8.220 1.00 85.69 244 LEU A C 1
ATOM 1892 O O . LEU A 1 244 ? 14.150 6.280 -7.552 1.00 85.69 244 LEU A O 1
ATOM 1896 N N . THR A 1 245 ? 15.084 8.320 -7.677 1.00 86.00 245 THR A N 1
ATOM 1897 C CA . THR A 1 245 ? 15.351 8.458 -6.240 1.00 86.00 245 THR A CA 1
ATOM 1898 C C . THR A 1 245 ? 14.049 8.521 -5.441 1.00 86.00 245 THR A C 1
ATOM 1900 O O . THR A 1 245 ? 13.897 7.806 -4.451 1.00 86.00 245 THR A O 1
ATOM 1903 N N . ALA A 1 246 ? 13.070 9.313 -5.889 1.00 83.31 246 ALA A N 1
ATOM 1904 C CA . ALA A 1 246 ? 11.759 9.403 -5.248 1.00 83.31 246 ALA A CA 1
ATOM 1905 C C . ALA A 1 246 ? 10.974 8.078 -5.307 1.00 83.31 246 ALA A C 1
ATOM 1907 O O . ALA A 1 246 ? 10.229 7.754 -4.382 1.00 83.31 246 ALA A O 1
ATOM 1908 N N . LEU A 1 247 ? 11.156 7.296 -6.375 1.00 84.31 247 LEU A N 1
ATOM 1909 C CA . LEU A 1 247 ? 10.493 6.006 -6.585 1.00 84.31 247 LEU A CA 1
ATOM 1910 C C . LEU A 1 247 ? 11.283 4.809 -6.041 1.00 84.31 247 LEU A C 1
ATOM 1912 O O . LEU A 1 247 ? 10.811 3.680 -6.173 1.00 84.31 247 LEU A O 1
ATOM 1916 N N . HIS A 1 248 ? 12.440 5.022 -5.405 1.00 82.81 248 HIS A N 1
ATOM 1917 C CA . HIS A 1 248 ? 13.354 3.961 -4.970 1.00 82.81 248 HIS A CA 1
ATOM 1918 C C . HIS A 1 248 ? 12.653 2.838 -4.190 1.00 82.81 248 HIS A C 1
ATOM 1920 O O . HIS A 1 248 ? 12.890 1.662 -4.449 1.00 82.81 248 HIS A O 1
ATOM 1926 N N . ASN A 1 249 ? 11.739 3.189 -3.281 1.00 78.38 249 ASN A N 1
ATOM 1927 C CA . ASN A 1 249 ? 11.009 2.223 -2.450 1.00 78.38 249 ASN A CA 1
ATOM 1928 C C . ASN A 1 249 ? 10.015 1.347 -3.232 1.00 78.38 249 ASN A C 1
ATOM 1930 O O . ASN A 1 249 ? 9.584 0.321 -2.719 1.00 78.38 249 ASN A O 1
ATOM 1934 N N . ILE A 1 250 ? 9.626 1.760 -4.439 1.00 80.44 250 ILE A N 1
ATOM 1935 C CA . ILE A 1 250 ? 8.709 1.024 -5.319 1.00 80.44 250 ILE A CA 1
ATOM 1936 C C . ILE A 1 250 ? 9.501 0.152 -6.300 1.00 80.44 250 ILE A C 1
ATOM 1938 O O . ILE A 1 250 ? 9.072 -0.949 -6.635 1.00 80.44 250 ILE A O 1
ATOM 1942 N N . ILE A 1 251 ? 10.643 0.651 -6.783 1.00 80.81 251 ILE A N 1
ATOM 1943 C CA . ILE A 1 251 ? 11.423 -0.008 -7.840 1.00 80.81 251 ILE A CA 1
ATOM 1944 C C . ILE A 1 251 ? 12.487 -0.980 -7.312 1.00 80.81 251 ILE A C 1
ATOM 1946 O O . ILE A 1 251 ? 12.904 -1.853 -8.072 1.00 80.81 251 ILE A O 1
ATOM 1950 N N . SER A 1 252 ? 12.911 -0.858 -6.046 1.00 74.94 252 SER A N 1
ATOM 1951 C CA . SER A 1 252 ? 13.901 -1.761 -5.424 1.00 74.94 252 SER A CA 1
ATOM 1952 C C . SER A 1 252 ? 13.364 -3.175 -5.214 1.00 74.94 252 SER A C 1
ATOM 1954 O O . SER A 1 252 ? 12.145 -3.355 -5.005 1.00 74.94 252 SER A O 1
#

Secondary structure (DSSP, 8-state):
------TTTEEEE-TT--EE---TTSPPPGGGGTT----EEEE--------GGGSSHHHHHHHHHHHHT-SS-EEEEETTSPBPP-SGGGSSHHHHT-TT--EEEEEHHHHHHHHHHHHHHHT-SS-TTHHHHHHHHHHHHHHHHHHHHHHHHHHHHHHHHHHHTTTT-----HHHHHHHHHHTB-TTT-SBPSSEEEETTTTEEEEEHHHHHHHHTT-SS-TTT--S-HHHHEEE--S-HHHHHHTHHHH-

InterPro domains:
  IPR001841 Zinc finger, RING-type [PS50089] (186-226)
  IPR013083 Zinc finger, RING/FYVE/PHD-type [G3DSA:3.30.40.10] (158-248)

Foldseek 3Di:
DDDADAQPFKWKQWPVRDTFTADRRRHGDPVVVPDPTDIDIAGDDDPDDDDQQCQWPVNVLVVVCVVVVDPARKFKAWPVLDTDDTDPCRTGVVNVVDRPTDIDIDGPVVSVVVVVVVVVPPPPPDDPVCPVVVVVVVVVVVVVVVVVVVVVVVVVVVVVVCVVCVPPDDDDDPVRLVVVLVQQAAPQPRAGADQWKAFQVVRGTHGHPVRVVVVVVPDQADSPPRDGNRVVGMDTDPPCVVVCVVCVVSND

Organism: Knipowitschia caucasica (NCBI:txid637954)